Protein AF-A0A644XFK5-F1 (afdb_monomer_lite)

Secondary structure (DSSP, 8-state):
--HHHHHHHHHTTSSSSS------------------PPPP----PPPPPPPPPPPPPPPPPPPPPPPPP---HHHHHHHTT--S-TT-EEEGGG-EEEEEE-TTS-EEEEEEEEEE--SS-EEEEETTT--EEEEEES-TTTTT--GGGHHHH-EEEE-SGGGTT-EEEEEEEGGGHHHHHHHHT--B---HHHHHHHHHHHTT-GGGGGG-EEEHHHHHHHHHHHB-GGG---HHHHH-SS--SSPPPTTPPSPP-PPPPPP-------

Sequence (270 aa):
MDDLKRAVAVIAATVFTLLAFLTGCTPNTLSLQANTPEPTPSATAAPTATPSPTPEPTPSPTPTPEPTPVLSREEEIAFLGLEYNQDQVYSAGYYVFIYCVLQNGEKVVIPTCSTWSSKESTDFRYLFNYKIIVTFYPNIYENQIHMEEMLEKTTHKYSIANLDGAIIEELFLLYDFPEFSKKHGIEIIESEEYIKMMDYMKEGGEGSFNDKKVRMGDFANFYVSCLKSENRINAAFVNATVRTRGILAPGQTPYTTPAPTPTPTIAGSF

Radius of gyration: 33.47 Å; chains: 1; bounding box: 98×54×80 Å

Structure (mmCIF, N/CA/C/O backbone):
data_AF-A0A644XFK5-F1
#
_entry.id   AF-A0A644XFK5-F1
#
loop_
_atom_site.group_PDB
_atom_site.id
_atom_site.type_symbol
_atom_site.label_atom_id
_atom_site.label_alt_id
_atom_site.label_comp_id
_atom_site.label_asym_id
_atom_site.label_entity_id
_atom_site.label_seq_id
_atom_site.pdbx_PDB_ins_code
_atom_site.Cartn_x
_atom_site.Cartn_y
_atom_site.Cartn_z
_atom_site.occupancy
_atom_site.B_iso_or_equiv
_atom_site.auth_seq_id
_atom_site.auth_comp_id
_atom_site.auth_asym_id
_atom_site.auth_atom_id
_atom_site.pdbx_PDB_model_num
ATOM 1 N N . MET A 1 1 ? -28.436 -29.438 -26.125 1.00 60.00 1 MET A N 1
ATOM 2 C CA . MET A 1 1 ? -29.611 -28.610 -25.756 1.00 60.00 1 MET A CA 1
ATOM 3 C C . MET A 1 1 ? -30.842 -29.456 -25.390 1.00 60.00 1 MET A C 1
ATOM 5 O O . MET A 1 1 ? -31.899 -28.884 -25.142 1.00 60.00 1 MET A O 1
ATOM 9 N N . ASP A 1 2 ? -30.702 -30.786 -25.271 1.00 60.12 2 ASP A N 1
ATOM 10 C CA . ASP A 1 2 ? -31.808 -31.696 -24.930 1.00 60.12 2 ASP A CA 1
ATOM 11 C C . ASP A 1 2 ? -31.742 -32.255 -23.497 1.00 60.12 2 ASP A C 1
ATOM 13 O O . ASP A 1 2 ? -32.782 -32.566 -22.919 1.00 60.12 2 ASP A O 1
ATOM 17 N N . ASP A 1 3 ? -30.574 -32.251 -22.847 1.00 56.91 3 ASP A N 1
ATOM 18 C CA . ASP A 1 3 ? -30.454 -32.695 -21.446 1.00 56.91 3 ASP A CA 1
ATOM 19 C C . ASP A 1 3 ? -30.875 -31.626 -20.423 1.00 56.91 3 ASP A C 1
ATOM 21 O O . ASP A 1 3 ? -31.403 -31.943 -19.357 1.00 56.91 3 ASP A O 1
ATOM 25 N N . LEU A 1 4 ? -30.769 -30.341 -20.782 1.00 49.84 4 LEU A N 1
ATOM 26 C CA . LEU A 1 4 ? -31.220 -29.226 -19.940 1.00 49.84 4 LEU A CA 1
ATOM 27 C C . LEU A 1 4 ? -32.756 -29.172 -19.823 1.00 49.84 4 LEU A C 1
ATOM 29 O O . LEU A 1 4 ? -33.294 -28.763 -18.799 1.00 49.84 4 LEU A O 1
ATOM 33 N N . LYS A 1 5 ? -33.479 -29.657 -20.841 1.00 48.91 5 LYS A N 1
ATOM 34 C CA . LYS A 1 5 ? -34.951 -29.713 -20.845 1.00 48.91 5 LYS A CA 1
ATOM 35 C C . LYS A 1 5 ? -35.495 -30.872 -20.002 1.00 48.91 5 LYS A C 1
ATOM 37 O O . LYS A 1 5 ? -36.580 -30.755 -19.440 1.00 48.91 5 LYS A O 1
ATOM 42 N N . ARG A 1 6 ? -34.730 -31.962 -19.861 1.00 52.22 6 ARG A N 1
ATOM 43 C CA . ARG A 1 6 ? -35.076 -33.095 -18.987 1.00 52.22 6 ARG A CA 1
ATOM 44 C C . ARG A 1 6 ? -34.818 -32.800 -17.508 1.00 52.22 6 ARG A C 1
ATOM 46 O O . ARG A 1 6 ? -35.613 -33.221 -16.677 1.00 52.22 6 ARG A O 1
ATOM 53 N N . ALA A 1 7 ? -33.786 -32.021 -17.182 1.00 50.25 7 ALA A N 1
ATOM 54 C CA . ALA A 1 7 ? -33.498 -31.618 -15.802 1.00 50.25 7 ALA A CA 1
ATOM 55 C C . ALA A 1 7 ? -34.526 -30.611 -15.239 1.00 50.25 7 ALA A C 1
ATOM 57 O O . ALA A 1 7 ? -34.951 -30.733 -14.092 1.00 50.25 7 ALA A O 1
ATOM 58 N N . VAL A 1 8 ? -34.997 -29.665 -16.062 1.00 54.97 8 VAL A N 1
ATOM 59 C CA . VAL A 1 8 ? -36.000 -28.658 -15.656 1.00 54.97 8 VAL A CA 1
ATOM 60 C C . VAL A 1 8 ? -37.391 -29.277 -15.438 1.00 54.97 8 VAL A C 1
ATOM 62 O O . VAL A 1 8 ? -38.136 -28.827 -14.570 1.00 54.97 8 VAL A O 1
ATOM 65 N N . ALA A 1 9 ? -37.725 -30.362 -16.145 1.00 49.91 9 ALA A N 1
ATOM 66 C CA . ALA A 1 9 ? -39.002 -31.063 -15.985 1.00 49.91 9 ALA A CA 1
ATOM 67 C C . ALA A 1 9 ? -39.104 -31.891 -14.685 1.00 49.91 9 ALA A C 1
ATOM 69 O O . ALA A 1 9 ? -40.207 -32.128 -14.200 1.00 49.91 9 ALA A O 1
ATOM 70 N N . VAL A 1 10 ? -37.976 -32.308 -14.095 1.00 52.59 10 VAL A N 1
ATOM 71 C CA . VAL A 1 10 ? -37.954 -33.135 -12.870 1.00 52.59 10 VAL A CA 1
ATOM 72 C C . VAL A 1 10 ? -38.014 -32.281 -11.596 1.00 52.59 10 VAL A C 1
ATOM 74 O O . VAL A 1 10 ? -38.571 -32.716 -10.592 1.00 52.59 10 VAL A O 1
ATOM 77 N N . ILE A 1 11 ? -37.525 -31.038 -11.640 1.00 50.88 11 ILE A N 1
ATOM 78 C CA . ILE A 1 11 ? -37.507 -30.125 -10.480 1.00 50.88 11 ILE A CA 1
ATOM 79 C C . ILE A 1 11 ? -38.861 -29.410 -10.286 1.00 50.88 11 ILE A C 1
ATOM 81 O O . ILE A 1 11 ? -39.222 -29.050 -9.169 1.00 50.88 11 ILE A O 1
ATOM 85 N N . ALA A 1 12 ? -39.674 -29.276 -11.339 1.00 45.75 12 ALA A N 1
ATOM 86 C CA . ALA A 1 12 ? -41.014 -28.684 -11.246 1.00 45.75 12 ALA A CA 1
ATOM 87 C C . ALA A 1 12 ? -42.069 -29.614 -10.603 1.00 45.75 12 ALA A C 1
ATOM 89 O O . ALA A 1 12 ? -43.120 -29.146 -10.170 1.00 45.75 12 ALA A O 1
ATOM 90 N N . ALA A 1 13 ? -41.793 -30.920 -10.499 1.00 45.47 13 ALA A N 1
ATOM 91 C CA . ALA A 1 13 ? -42.717 -31.908 -9.936 1.00 45.47 13 ALA A CA 1
ATOM 92 C C . ALA A 1 13 ? -42.585 -32.094 -8.409 1.00 45.47 13 ALA A C 1
ATOM 94 O O . ALA A 1 13 ? -43.454 -32.707 -7.795 1.00 45.47 13 ALA A O 1
ATOM 95 N N . THR A 1 14 ? -41.540 -31.550 -7.777 1.00 49.97 14 THR A N 1
ATOM 96 C CA . THR A 1 14 ? -41.287 -31.686 -6.328 1.00 49.97 14 THR A CA 1
ATOM 97 C C . THR A 1 14 ? -41.734 -30.478 -5.497 1.00 49.97 14 THR A C 1
ATOM 99 O O . THR A 1 14 ? -41.707 -30.540 -4.272 1.00 49.97 14 THR A O 1
ATOM 102 N N . VAL A 1 15 ? -42.213 -29.402 -6.134 1.00 48.81 15 VAL A N 1
ATOM 103 C CA . VAL A 1 15 ? -42.649 -28.160 -5.459 1.00 48.81 15 VAL A CA 1
ATOM 104 C C . VAL A 1 15 ? -44.182 -28.054 -5.325 1.00 48.81 15 VAL A C 1
ATOM 106 O O . VAL A 1 15 ? -44.679 -27.197 -4.602 1.00 48.81 15 VAL A O 1
ATOM 109 N N . PHE A 1 16 ? -44.963 -28.957 -5.932 1.00 42.62 16 PHE A N 1
ATOM 110 C CA . PHE A 1 16 ? -46.434 -28.845 -5.970 1.00 42.62 16 PHE A CA 1
ATOM 111 C C . PHE A 1 16 ? -47.211 -29.776 -5.017 1.00 42.62 16 PHE A C 1
ATOM 113 O O . PHE A 1 16 ? -48.438 -29.774 -5.017 1.00 42.62 16 PHE A O 1
ATOM 120 N N . THR A 1 17 ? -46.532 -30.549 -4.164 1.00 46.97 17 THR A N 1
ATOM 121 C CA . THR A 1 17 ? -47.169 -31.484 -3.207 1.00 46.97 17 THR A CA 1
ATOM 122 C C . THR A 1 17 ? -47.031 -31.067 -1.738 1.00 46.97 17 THR A C 1
ATOM 124 O O . THR A 1 17 ? -47.291 -31.873 -0.849 1.00 46.97 17 THR A O 1
ATOM 127 N N . LEU A 1 18 ? -46.668 -29.808 -1.458 1.00 43.28 18 LEU A N 1
ATOM 128 C CA . LEU A 1 18 ? -46.529 -29.270 -0.093 1.00 43.28 18 LEU A CA 1
ATOM 129 C C . LEU A 1 18 ? -47.449 -28.062 0.183 1.00 43.28 18 LEU A C 1
ATOM 131 O O . LEU A 1 18 ? -47.075 -27.133 0.891 1.00 43.28 18 LEU A O 1
ATOM 135 N N . LEU A 1 19 ? -48.652 -28.057 -0.401 1.00 49.62 19 LEU A N 1
ATOM 136 C CA . LEU A 1 19 ? -49.622 -26.955 -0.285 1.00 49.62 19 LEU A CA 1
ATOM 137 C C . LEU A 1 19 ? -51.062 -27.466 -0.116 1.00 49.62 19 LEU A C 1
ATOM 139 O O . LEU A 1 19 ? -51.993 -27.005 -0.768 1.00 49.62 19 LEU A O 1
ATOM 143 N N . ALA A 1 20 ? -51.243 -28.460 0.756 1.00 51.19 20 ALA A N 1
ATOM 144 C CA . ALA A 1 20 ? -52.560 -29.022 1.047 1.00 51.19 20 ALA A CA 1
ATOM 145 C C . ALA A 1 20 ? -52.672 -29.569 2.477 1.00 51.19 20 ALA A C 1
ATOM 147 O O . ALA A 1 20 ? -53.013 -30.729 2.654 1.00 51.19 20 ALA A O 1
ATOM 148 N N . PHE A 1 21 ? -52.412 -28.757 3.505 1.00 44.84 21 PHE A N 1
ATOM 149 C CA . PHE A 1 21 ? -52.913 -29.050 4.853 1.00 44.84 21 PHE A CA 1
ATOM 150 C C . PHE A 1 21 ? -53.240 -27.763 5.613 1.00 44.84 21 PHE A C 1
ATOM 152 O O . PHE A 1 21 ? -52.408 -26.864 5.676 1.00 44.84 21 PHE A O 1
ATOM 159 N N . LEU A 1 22 ? -54.433 -27.769 6.228 1.00 45.88 22 LEU A N 1
ATOM 160 C CA . LEU A 1 22 ? -54.987 -26.867 7.257 1.00 45.88 22 LEU A CA 1
ATOM 161 C C . LEU A 1 22 ? -56.146 -25.959 6.805 1.00 45.88 22 LEU A C 1
ATOM 163 O O . LEU A 1 22 ? -56.087 -24.737 6.879 1.00 45.88 22 LEU A O 1
ATOM 167 N N . THR A 1 23 ? -57.266 -26.593 6.444 1.00 55.16 23 THR A N 1
ATOM 168 C CA . THR A 1 23 ? -58.613 -26.025 6.616 1.00 55.16 23 THR A CA 1
ATOM 169 C C . THR A 1 23 ? -59.319 -26.716 7.786 1.00 55.16 23 THR A C 1
ATOM 171 O O . THR A 1 23 ? -59.562 -27.920 7.731 1.00 55.16 23 THR A O 1
ATOM 174 N N . GLY A 1 24 ? -59.672 -25.954 8.820 1.00 41.25 24 GLY A N 1
ATOM 175 C CA . GLY A 1 24 ? -60.546 -26.342 9.938 1.00 41.25 24 GLY A CA 1
ATOM 176 C C . GLY A 1 24 ? -60.502 -25.249 11.014 1.00 41.25 24 GLY A C 1
ATOM 177 O O . GLY A 1 24 ? -59.456 -24.644 11.196 1.00 41.25 24 GLY A O 1
ATOM 178 N N . CYS A 1 25 ? -61.545 -24.864 11.746 1.00 39.88 25 CYS A N 1
ATOM 179 C CA . CYS A 1 25 ? -62.971 -25.175 11.768 1.00 39.88 25 CYS A CA 1
ATOM 180 C C . CYS A 1 25 ? -63.703 -23.953 12.380 1.00 39.88 25 CYS A C 1
ATOM 182 O O . CYS A 1 25 ? -63.148 -23.241 13.211 1.00 39.88 25 CYS A O 1
ATOM 184 N N . THR A 1 26 ? -64.943 -23.751 11.931 1.00 45.66 26 THR A N 1
ATOM 185 C CA . THR A 1 26 ? -66.111 -23.021 12.486 1.00 45.66 26 THR A CA 1
ATOM 186 C C . THR A 1 26 ? -66.043 -22.313 13.861 1.00 45.66 26 THR A C 1
ATOM 188 O O . THR A 1 26 ? -65.648 -22.938 14.846 1.00 45.66 26 THR A O 1
ATOM 191 N N . PRO A 1 27 ? -66.629 -21.101 14.005 1.00 46.34 27 PRO A N 1
ATOM 192 C CA . PRO A 1 27 ? -66.987 -20.536 15.305 1.00 46.34 27 PRO A CA 1
ATOM 193 C C . PRO A 1 27 ? -68.376 -21.028 15.754 1.00 46.34 27 PRO A C 1
ATOM 195 O O . PRO A 1 27 ? -69.400 -20.617 15.208 1.00 46.34 27 PRO A O 1
ATOM 198 N N . ASN A 1 28 ? -68.423 -21.893 16.770 1.00 46.09 28 ASN A N 1
ATOM 199 C CA . ASN A 1 28 ? -69.676 -22.251 17.435 1.00 46.09 28 ASN A CA 1
ATOM 200 C C . ASN A 1 28 ? -70.068 -21.171 18.448 1.00 46.09 28 ASN A C 1
ATOM 202 O O . ASN A 1 28 ? -69.411 -20.970 19.468 1.00 46.09 28 ASN A O 1
ATOM 206 N N . THR A 1 29 ? -71.182 -20.508 18.160 1.00 44.81 29 THR A N 1
ATOM 207 C CA . THR A 1 29 ? -71.972 -19.698 19.086 1.00 44.81 29 THR A CA 1
ATOM 208 C C . THR A 1 29 ? -72.740 -20.636 20.017 1.00 44.81 29 THR A C 1
ATOM 210 O O . THR A 1 29 ? -73.587 -21.402 19.564 1.00 44.81 29 THR A O 1
ATOM 213 N N . LEU A 1 30 ? -72.469 -20.570 21.320 1.00 45.38 30 LEU A N 1
ATOM 214 C CA . LEU A 1 30 ? -73.328 -21.151 22.351 1.00 45.38 30 LEU A CA 1
ATOM 215 C C . LEU A 1 30 ? -73.605 -20.092 23.415 1.00 45.38 30 LEU A C 1
ATOM 217 O O . LEU A 1 30 ? -72.789 -19.803 24.286 1.00 45.38 30 LEU A O 1
ATOM 221 N N . SER A 1 31 ? -74.788 -19.504 23.293 1.00 48.16 31 SER A N 1
ATOM 222 C CA . SER A 1 31 ? -75.501 -18.783 24.333 1.00 48.16 31 SER A CA 1
ATOM 223 C C . SER A 1 31 ? -76.004 -19.776 25.384 1.00 48.16 31 SER A C 1
ATOM 225 O O . SER A 1 31 ? -76.851 -20.620 25.100 1.00 48.16 31 SER A O 1
ATOM 227 N N . LEU A 1 32 ? -75.517 -19.648 26.618 1.00 43.81 32 LEU A N 1
ATOM 228 C CA . LEU A 1 32 ? -76.107 -20.274 27.800 1.00 43.81 32 LEU A CA 1
ATOM 229 C C . LEU A 1 32 ? -76.327 -19.195 28.858 1.00 43.81 32 LEU A C 1
ATOM 231 O O . LEU A 1 32 ? -75.419 -18.766 29.563 1.00 43.81 32 LEU A O 1
ATOM 235 N N . GLN A 1 33 ? -77.575 -18.743 28.910 1.00 48.22 33 GLN A N 1
ATOM 236 C CA . GLN A 1 33 ? -78.146 -17.938 29.974 1.00 48.22 33 GLN A CA 1
ATOM 237 C C . GLN A 1 33 ? -78.546 -18.893 31.105 1.00 48.22 33 GLN A C 1
ATOM 239 O O . GLN A 1 33 ? -79.429 -19.729 30.925 1.00 48.22 33 GLN A O 1
ATOM 244 N N . ALA A 1 34 ? -77.895 -18.777 32.262 1.00 45.44 34 ALA A N 1
ATOM 245 C CA . ALA A 1 34 ? -78.279 -19.479 33.483 1.00 45.44 34 ALA A CA 1
ATOM 246 C C . ALA A 1 34 ? -78.296 -18.488 34.655 1.00 45.44 34 ALA A C 1
ATOM 248 O O . ALA A 1 34 ? -77.263 -17.982 35.092 1.00 45.44 34 ALA A O 1
ATOM 249 N N . ASN A 1 35 ? -79.511 -18.197 35.122 1.00 51.03 35 ASN A N 1
ATOM 250 C CA . ASN A 1 35 ? -79.800 -17.435 36.332 1.00 51.03 35 ASN A CA 1
ATOM 251 C C . ASN A 1 35 ? -79.163 -18.113 37.552 1.00 51.03 35 ASN A C 1
ATOM 253 O O . ASN A 1 35 ? -79.423 -19.289 37.801 1.00 51.03 35 ASN A O 1
ATOM 257 N N . THR A 1 36 ? -78.380 -17.363 38.327 1.00 47.19 36 THR A N 1
ATOM 258 C CA . THR A 1 36 ? -77.799 -17.810 39.605 1.00 47.19 36 THR A CA 1
ATOM 259 C C . THR A 1 36 ? -77.917 -16.655 40.613 1.00 47.19 36 THR A C 1
ATOM 261 O O . THR A 1 36 ? -77.739 -15.508 40.199 1.00 47.19 36 THR A O 1
ATOM 264 N N . PRO A 1 37 ? -78.301 -16.909 41.882 1.00 52.25 37 PRO A N 1
ATOM 265 C CA . PRO A 1 37 ? -78.804 -15.877 42.789 1.00 52.25 37 PRO A CA 1
ATOM 266 C C . PRO A 1 37 ? -77.751 -14.859 43.246 1.00 52.25 37 PRO A C 1
ATOM 268 O O . PRO A 1 37 ? -76.559 -15.140 43.334 1.00 52.25 37 PRO A O 1
ATOM 271 N N . GLU A 1 38 ? -78.271 -13.672 43.545 1.00 53.88 38 GLU A N 1
ATOM 272 C CA . GLU A 1 38 ? -77.613 -12.464 44.041 1.00 53.88 38 GLU A CA 1
ATOM 273 C C . GLU A 1 38 ? -76.739 -12.728 45.288 1.00 53.88 38 GLU A C 1
ATOM 275 O O . GLU A 1 38 ? -77.250 -13.224 46.297 1.00 53.88 38 GLU A O 1
ATOM 280 N N . PRO A 1 39 ? -75.426 -12.418 45.258 1.00 58.41 39 PRO A N 1
ATOM 281 C CA . PRO A 1 39 ? -74.583 -12.504 46.439 1.00 58.41 39 PRO A CA 1
ATOM 282 C C . PRO A 1 39 ? -74.788 -11.286 47.351 1.00 58.41 39 PRO A C 1
ATOM 284 O O . PRO A 1 39 ? -74.750 -10.132 46.929 1.00 58.41 39 PRO A O 1
ATOM 287 N N . THR A 1 40 ? -74.966 -11.580 48.633 1.00 59.66 40 THR A N 1
ATOM 288 C CA . THR A 1 40 ? -75.005 -10.672 49.784 1.00 59.66 40 THR A CA 1
ATOM 289 C C . THR A 1 40 ? -73.853 -9.649 49.757 1.00 59.66 40 THR A C 1
ATOM 291 O O . THR A 1 40 ? -72.715 -10.046 49.492 1.00 59.66 40 THR A O 1
ATOM 294 N N . PRO A 1 41 ? -74.075 -8.356 50.077 1.00 58.72 41 PRO A N 1
ATOM 295 C CA . PRO A 1 41 ? -72.998 -7.368 50.097 1.00 58.72 41 PRO A CA 1
ATOM 296 C C . PRO A 1 41 ? -71.970 -7.707 51.187 1.00 58.72 41 PRO A C 1
ATOM 298 O O . PRO A 1 41 ? -72.250 -7.632 52.383 1.00 58.72 41 PRO A O 1
ATOM 301 N N . SER A 1 42 ? -70.769 -8.092 50.754 1.00 62.31 42 SER A N 1
ATOM 302 C CA . SER A 1 42 ? -69.592 -8.254 51.608 1.00 62.31 42 SER A CA 1
ATOM 303 C C . SER A 1 42 ? -69.006 -6.882 51.940 1.00 62.31 42 SER A C 1
ATOM 305 O O . SER A 1 42 ? -68.888 -6.026 51.065 1.00 62.31 42 SER A O 1
ATOM 307 N N . ALA A 1 43 ? -68.631 -6.677 53.202 1.00 62.41 43 ALA A N 1
ATOM 308 C CA . ALA A 1 43 ? -68.045 -5.437 53.694 1.00 62.41 43 ALA A CA 1
ATOM 309 C C . ALA A 1 43 ? -66.790 -5.044 52.892 1.00 62.41 43 ALA A C 1
ATOM 311 O O . ALA A 1 43 ? -65.811 -5.790 52.833 1.00 62.41 43 ALA A O 1
ATOM 312 N N . THR A 1 44 ? -66.827 -3.858 52.286 1.00 59.94 44 THR A N 1
ATOM 313 C CA . THR A 1 44 ? -65.700 -3.240 51.581 1.00 59.94 44 THR A CA 1
ATOM 314 C C . THR A 1 44 ? -64.617 -2.859 52.590 1.00 59.94 44 THR A C 1
ATOM 316 O O . THR A 1 44 ? -64.799 -1.937 53.385 1.00 59.94 44 THR A O 1
ATOM 319 N N . ALA A 1 45 ? -63.484 -3.563 52.570 1.00 66.12 45 ALA A N 1
ATOM 320 C CA . ALA A 1 45 ? -62.284 -3.138 53.282 1.00 66.12 45 ALA A CA 1
ATOM 321 C C . ALA A 1 45 ? -61.753 -1.831 52.666 1.00 66.12 45 ALA A C 1
ATOM 323 O O . ALA A 1 45 ? -61.709 -1.683 51.444 1.00 66.12 45 ALA A O 1
ATOM 324 N N . ALA A 1 46 ? -61.380 -0.875 53.519 1.00 68.25 46 ALA A N 1
ATOM 325 C CA . ALA A 1 46 ? -60.830 0.413 53.109 1.00 68.25 46 ALA A CA 1
ATOM 326 C C . ALA A 1 46 ? -59.542 0.232 52.275 1.00 68.25 46 ALA A C 1
ATOM 328 O O . ALA A 1 46 ? -58.743 -0.653 52.594 1.00 68.25 46 ALA A O 1
ATOM 329 N N . PRO A 1 47 ? -59.311 1.055 51.234 1.00 66.31 47 PRO A N 1
ATOM 330 C CA . PRO A 1 47 ? -58.123 0.935 50.400 1.00 66.31 47 PRO A CA 1
ATOM 331 C C . PRO A 1 47 ? -56.866 1.249 51.217 1.00 66.31 47 PRO A C 1
ATOM 333 O O . PRO A 1 47 ? -56.711 2.335 51.775 1.00 66.31 47 PRO A O 1
ATOM 336 N N . THR A 1 48 ? -55.960 0.280 51.281 1.00 68.75 48 THR A N 1
ATOM 337 C CA . THR A 1 48 ? -54.611 0.445 51.814 1.00 68.75 48 THR A CA 1
ATOM 338 C C . THR A 1 48 ? -53.839 1.415 50.922 1.00 68.75 48 THR A C 1
ATOM 340 O O . THR A 1 48 ? -53.826 1.259 49.702 1.00 68.75 48 THR A O 1
ATOM 343 N N . ALA A 1 49 ? -53.201 2.423 51.521 1.00 68.94 49 ALA A N 1
ATOM 344 C CA . ALA A 1 49 ? -52.396 3.396 50.790 1.00 68.94 49 ALA A CA 1
ATOM 345 C C . ALA A 1 49 ? -51.233 2.697 50.066 1.00 68.94 49 ALA A C 1
ATOM 347 O O . ALA A 1 49 ? -50.366 2.093 50.699 1.00 68.94 49 ALA A O 1
ATOM 348 N N . THR A 1 50 ? -51.223 2.776 48.737 1.00 71.56 50 THR A N 1
ATOM 349 C CA . THR A 1 50 ? -50.121 2.293 47.904 1.00 71.56 50 THR A CA 1
ATOM 350 C C . THR A 1 50 ? -48.879 3.150 48.177 1.00 71.56 50 THR A C 1
ATOM 352 O O . THR A 1 50 ? -48.982 4.379 48.119 1.00 71.56 50 THR A O 1
ATOM 355 N N . PRO A 1 51 ? -47.707 2.563 48.482 1.00 74.06 51 PRO A N 1
ATOM 356 C CA . PRO A 1 51 ? -46.486 3.340 48.651 1.00 74.06 51 PRO A CA 1
ATOM 357 C C . PRO A 1 51 ? -46.131 4.053 47.340 1.00 74.06 51 PRO A C 1
ATOM 359 O O . PRO A 1 51 ? -46.192 3.463 46.261 1.00 74.06 51 PRO A O 1
ATOM 362 N N . SER A 1 52 ? -45.780 5.336 47.443 1.00 76.88 52 SER A N 1
ATOM 363 C CA . SER A 1 52 ? -45.326 6.145 46.307 1.00 76.88 52 SER A CA 1
ATOM 364 C C . SER A 1 52 ? -44.050 5.544 45.704 1.00 76.88 52 SER A C 1
ATOM 366 O O . SER A 1 52 ? -43.164 5.156 46.474 1.00 76.88 52 SER A O 1
ATOM 368 N N . PRO A 1 53 ? -43.903 5.495 44.365 1.00 75.19 53 PRO A N 1
ATOM 369 C CA . PRO A 1 53 ? -42.660 5.058 43.744 1.00 75.19 53 PRO A CA 1
ATOM 370 C C . PRO A 1 53 ? -41.515 5.969 44.192 1.00 75.19 53 PRO A C 1
ATOM 372 O O . PRO A 1 53 ? -41.633 7.197 44.197 1.00 75.19 53 PRO A O 1
ATOM 375 N N . THR A 1 54 ? -40.418 5.351 44.620 1.00 76.94 54 THR A N 1
ATOM 376 C CA . THR A 1 54 ? -39.168 6.047 44.922 1.00 76.94 54 THR A CA 1
ATOM 377 C C . THR A 1 54 ? 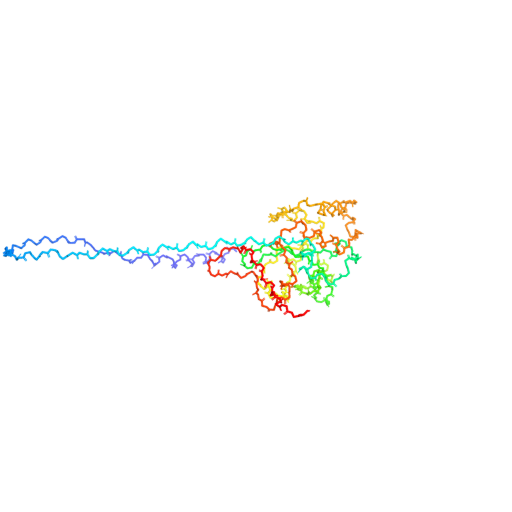-38.609 6.605 43.609 1.00 76.94 54 THR A C 1
ATOM 379 O O . THR A 1 54 ? -38.593 5.864 42.625 1.00 76.94 54 THR A O 1
ATOM 382 N N . PRO A 1 55 ? -38.190 7.883 43.546 1.00 77.69 55 PRO A N 1
ATOM 383 C CA . PRO A 1 55 ? -37.621 8.443 42.326 1.00 77.69 55 PRO A CA 1
ATOM 384 C C . PRO A 1 55 ? -36.383 7.644 41.910 1.00 77.69 55 PRO A C 1
ATOM 386 O O . PRO A 1 55 ? -35.493 7.386 42.722 1.00 77.69 55 PRO A O 1
ATOM 389 N N . GLU A 1 56 ? -36.365 7.230 40.645 1.00 79.00 56 GLU A N 1
ATOM 390 C CA . GLU A 1 56 ? -35.247 6.517 40.037 1.00 79.00 56 GLU A CA 1
ATOM 391 C C . GLU A 1 56 ? -34.019 7.444 39.990 1.00 79.00 56 GLU A C 1
ATOM 393 O O . GLU A 1 56 ? -34.169 8.639 39.704 1.00 79.00 56 GLU A O 1
ATOM 398 N N . PRO A 1 57 ? -32.809 6.953 40.316 1.00 77.12 57 PRO A N 1
ATOM 399 C CA . PRO A 1 57 ? -31.614 7.779 40.274 1.00 77.12 57 PRO A CA 1
ATOM 400 C C . PRO A 1 57 ? -31.378 8.290 38.853 1.00 77.12 57 PRO A C 1
ATOM 402 O O . PRO A 1 57 ? -31.312 7.519 37.896 1.00 77.12 57 PRO A O 1
ATOM 405 N N . THR A 1 58 ? -31.224 9.605 38.724 1.00 77.94 58 THR A N 1
ATOM 406 C CA . THR A 1 58 ? -30.866 10.249 37.462 1.00 77.94 58 THR A CA 1
ATOM 407 C C . THR A 1 58 ? -29.535 9.669 36.967 1.00 77.94 58 THR A C 1
ATOM 409 O O . THR A 1 58 ? -28.566 9.675 37.735 1.00 77.94 58 THR A O 1
ATOM 412 N N . PRO A 1 59 ? -29.441 9.167 35.719 1.00 76.44 59 PRO A N 1
ATOM 413 C CA . PRO A 1 59 ? -28.181 8.663 35.194 1.00 76.44 59 PRO A CA 1
ATOM 414 C C . PRO A 1 59 ? -27.137 9.782 35.206 1.00 76.44 59 PRO A C 1
ATOM 416 O O . PRO A 1 59 ? -27.403 10.907 34.778 1.00 76.44 59 PRO A O 1
ATOM 419 N N . SER A 1 60 ? -25.952 9.470 35.732 1.00 79.50 60 SER A N 1
ATOM 420 C CA . SER A 1 60 ? -24.812 10.388 35.723 1.00 79.50 60 SER A CA 1
ATOM 421 C C . SER A 1 60 ? -24.483 10.788 34.282 1.00 79.50 60 SER A C 1
ATOM 423 O O . SER A 1 60 ? -24.546 9.924 33.400 1.00 79.50 60 SER A O 1
ATOM 425 N N . PRO A 1 61 ? -24.096 12.052 34.021 1.00 75.06 61 PRO A N 1
ATOM 426 C CA . PRO A 1 61 ? -23.626 12.448 32.702 1.00 75.06 61 PRO A CA 1
ATOM 427 C C . PRO A 1 61 ? -22.483 11.529 32.267 1.00 75.06 61 PRO A C 1
ATOM 429 O O . PRO A 1 61 ? -21.533 11.293 33.017 1.00 75.06 61 PRO A O 1
ATOM 432 N N . THR A 1 62 ? -22.606 10.982 31.060 1.00 73.81 62 THR A N 1
ATOM 433 C CA . THR A 1 62 ? -21.533 10.232 30.412 1.00 73.81 62 THR A CA 1
ATOM 434 C C . THR A 1 62 ? -20.359 11.190 30.197 1.00 73.81 62 THR A C 1
ATOM 436 O O . THR A 1 62 ? -20.588 12.291 29.689 1.00 73.81 62 THR A O 1
ATOM 439 N N . PRO A 1 63 ? -19.125 10.838 30.603 1.00 73.19 63 PRO A N 1
ATOM 440 C CA . PRO A 1 63 ? -17.975 11.708 30.396 1.00 73.19 63 PRO A CA 1
ATOM 441 C C . PRO A 1 63 ? -17.820 12.013 28.905 1.00 73.19 63 PRO A C 1
ATOM 443 O O . PRO A 1 63 ? -17.842 11.108 28.070 1.00 73.19 63 PRO A O 1
ATOM 446 N N . THR A 1 64 ? -17.683 13.296 28.576 1.00 71.62 64 THR A N 1
ATOM 447 C CA . THR A 1 64 ? -17.344 13.735 27.222 1.00 71.62 64 THR A CA 1
ATOM 448 C C . THR A 1 64 ? -15.973 13.155 26.860 1.00 71.62 64 THR A C 1
ATOM 450 O O . THR A 1 64 ? -15.053 13.296 27.670 1.00 71.62 64 THR A O 1
ATOM 453 N N . PRO A 1 65 ? -15.806 12.494 25.698 1.00 64.44 65 PRO A N 1
ATOM 454 C CA . PRO A 1 65 ? -14.502 11.991 25.287 1.00 64.44 65 PRO A CA 1
ATOM 455 C C . PRO A 1 65 ? -13.505 13.148 25.200 1.00 64.44 65 PRO A C 1
ATOM 457 O O . PRO A 1 65 ? -13.808 14.209 24.649 1.00 64.44 65 PRO A O 1
ATOM 460 N N . GLU A 1 66 ? -12.326 12.944 25.780 1.00 70.81 66 GLU A N 1
ATOM 461 C CA . GLU A 1 66 ? -11.222 13.894 25.706 1.00 70.81 66 GLU A CA 1
ATOM 462 C C . GLU A 1 66 ? -10.787 14.061 24.236 1.00 70.81 66 GLU A C 1
ATOM 464 O O . GLU A 1 66 ? -10.776 13.070 23.492 1.00 70.81 66 GLU A O 1
ATOM 469 N N . PRO A 1 67 ? -10.467 15.286 23.771 1.00 62.31 67 PRO A N 1
ATOM 470 C CA . PRO A 1 67 ? -9.986 15.484 22.411 1.00 62.31 67 PRO A CA 1
ATOM 471 C C . PRO A 1 67 ? -8.730 14.643 22.180 1.00 62.31 67 PRO A C 1
ATOM 473 O O . PRO A 1 67 ? -7.764 14.709 22.937 1.00 62.31 67 PRO A O 1
ATOM 476 N N . THR A 1 68 ? -8.750 13.842 21.116 1.00 65.12 68 THR A N 1
ATOM 477 C CA . THR A 1 68 ? -7.569 13.089 20.685 1.00 65.12 68 THR A CA 1
ATOM 478 C C . THR A 1 68 ? -6.462 14.089 20.335 1.00 65.12 68 THR A C 1
ATOM 480 O O . THR A 1 68 ? -6.737 15.033 19.589 1.00 65.12 68 THR A O 1
ATOM 483 N N . PRO A 1 69 ? -5.235 13.938 20.869 1.00 67.38 69 PRO A N 1
ATOM 484 C CA . PRO A 1 69 ? -4.151 14.860 20.565 1.00 67.38 69 PRO A CA 1
ATOM 485 C C . PRO A 1 69 ? -3.856 14.828 19.064 1.00 67.38 69 PRO A C 1
ATOM 487 O O . PRO A 1 69 ? -3.754 13.761 18.457 1.00 67.38 69 PRO A O 1
ATOM 490 N N . VAL A 1 70 ? -3.738 16.014 18.470 1.00 77.94 70 VAL A N 1
ATOM 491 C CA . VAL A 1 70 ? -3.309 16.170 17.080 1.00 77.94 70 VAL A CA 1
ATOM 492 C C . VAL A 1 70 ? -1.804 15.940 17.053 1.00 77.94 70 VAL A C 1
ATOM 494 O O . VAL A 1 70 ? -1.057 16.714 17.648 1.00 77.94 70 VAL A O 1
ATOM 497 N N . LEU A 1 71 ? -1.378 14.857 16.406 1.00 81.56 71 LEU A N 1
ATOM 498 C CA . LEU A 1 71 ? 0.037 14.538 16.245 1.00 81.56 71 LEU A CA 1
ATOM 499 C C . LEU A 1 71 ? 0.721 15.574 15.352 1.00 81.56 71 LEU A C 1
ATOM 501 O O . LEU A 1 71 ? 0.138 16.055 14.375 1.00 81.56 71 LEU A O 1
ATOM 505 N N . SER A 1 72 ? 1.976 15.886 15.666 1.00 87.62 72 SER A N 1
ATOM 506 C CA . SER A 1 72 ? 2.842 16.613 14.750 1.00 87.62 72 SER A CA 1
ATOM 507 C C . SER A 1 72 ? 3.147 15.758 13.524 1.00 87.62 72 SER A C 1
ATOM 509 O O . SER A 1 72 ? 3.066 14.526 13.529 1.00 87.62 72 SER A O 1
ATOM 511 N N . ARG A 1 73 ? 3.562 16.428 12.454 1.00 84.88 73 ARG A N 1
ATOM 512 C CA . ARG A 1 73 ? 3.984 15.782 11.219 1.00 84.88 73 ARG A CA 1
ATOM 513 C C . ARG A 1 73 ? 5.116 14.774 11.440 1.00 84.88 73 ARG A C 1
ATOM 515 O O . ARG A 1 73 ? 5.099 13.665 10.911 1.00 84.88 73 ARG A O 1
ATOM 522 N N . GLU A 1 74 ? 6.105 15.173 12.218 1.00 86.88 74 GLU A N 1
ATOM 523 C CA . GLU A 1 74 ? 7.285 14.381 12.538 1.00 86.88 74 GLU A CA 1
ATOM 524 C C . GLU A 1 74 ? 6.901 13.146 13.354 1.00 86.88 74 GLU A C 1
ATOM 526 O O . GLU A 1 74 ? 7.426 12.060 13.107 1.00 86.88 74 GLU A O 1
ATOM 531 N N . GLU A 1 75 ? 5.942 13.289 14.273 1.00 88.69 75 GLU A N 1
ATOM 532 C CA . GLU A 1 75 ? 5.390 12.173 15.039 1.00 88.69 75 GLU A CA 1
ATOM 533 C C . GLU A 1 75 ? 4.658 11.183 14.128 1.00 88.69 75 GLU A C 1
ATOM 535 O O . GLU A 1 75 ? 4.895 9.979 14.226 1.00 88.69 75 GLU A O 1
ATOM 540 N N . GLU A 1 76 ? 3.827 11.658 13.191 1.00 90.31 76 GLU A N 1
ATOM 541 C CA . GLU A 1 76 ? 3.153 10.782 12.225 1.00 90.31 76 GLU A CA 1
ATOM 542 C C . GLU A 1 76 ? 4.150 9.969 11.393 1.00 90.31 76 GLU A C 1
ATOM 544 O O . GLU A 1 76 ? 3.974 8.759 11.236 1.00 90.31 76 GLU A O 1
ATOM 549 N N . ILE A 1 77 ? 5.220 10.605 10.906 1.00 90.81 77 ILE A N 1
ATOM 550 C CA . ILE A 1 77 ? 6.290 9.933 10.153 1.00 90.81 77 ILE A CA 1
ATOM 551 C C . ILE A 1 77 ? 7.029 8.930 11.039 1.00 90.81 77 ILE A C 1
ATOM 553 O O . ILE A 1 77 ? 7.310 7.815 10.597 1.00 90.81 77 ILE A O 1
ATOM 557 N N . ALA A 1 78 ? 7.311 9.280 12.295 1.00 89.75 78 ALA A N 1
ATOM 558 C CA . ALA A 1 78 ? 7.931 8.362 13.243 1.00 89.75 78 ALA A CA 1
ATOM 559 C C . ALA A 1 78 ? 7.054 7.119 13.479 1.00 89.75 78 ALA A C 1
ATOM 561 O O . ALA A 1 78 ? 7.566 5.997 13.487 1.00 89.75 78 ALA A O 1
ATOM 562 N N . PHE A 1 79 ? 5.728 7.280 13.576 1.00 91.06 79 PHE A N 1
ATOM 563 C CA . PHE A 1 79 ? 4.798 6.156 13.722 1.00 91.06 79 PHE A CA 1
ATOM 564 C C . PHE A 1 79 ? 4.775 5.219 12.515 1.00 91.06 79 PHE A C 1
ATOM 566 O O . PHE A 1 79 ? 4.491 4.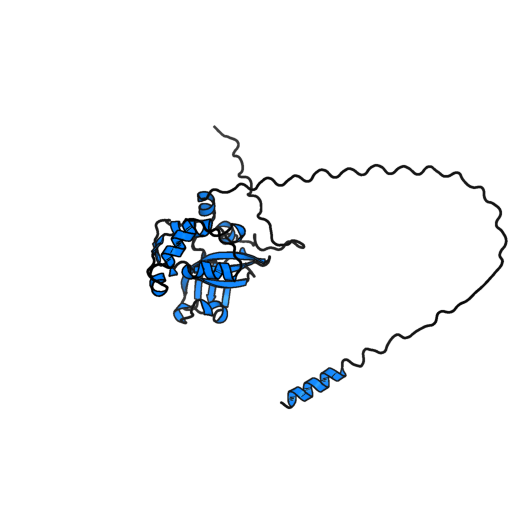028 12.683 1.00 91.06 79 PHE A O 1
ATOM 573 N N . LEU A 1 80 ? 5.115 5.694 11.313 1.00 93.06 80 LEU A N 1
ATOM 574 C CA . LEU A 1 80 ? 5.266 4.817 10.149 1.00 93.06 80 LEU A CA 1
ATOM 575 C C . LEU A 1 80 ? 6.345 3.749 10.369 1.00 93.06 80 LEU A C 1
ATOM 577 O O . LEU A 1 80 ? 6.286 2.721 9.700 1.00 93.06 80 LEU A O 1
ATOM 581 N N . GLY A 1 81 ? 7.273 3.958 11.313 1.00 91.50 81 GLY A N 1
ATOM 582 C CA . GLY A 1 81 ? 8.416 3.082 11.576 1.00 91.50 81 GLY A CA 1
ATOM 583 C C . GLY A 1 81 ? 9.426 3.150 10.452 1.00 91.50 81 GLY A C 1
ATOM 584 O O . GLY A 1 81 ? 9.844 2.116 9.947 1.00 91.50 81 GLY A O 1
ATOM 585 N N . LEU A 1 82 ? 9.750 4.366 10.018 1.00 85.50 82 LEU A N 1
ATOM 586 C CA . LEU A 1 82 ? 10.773 4.603 9.014 1.00 85.50 82 LEU A CA 1
ATOM 587 C C . LEU A 1 82 ? 12.149 4.244 9.592 1.00 85.50 82 LEU A C 1
ATOM 589 O O . LEU A 1 82 ? 12.764 5.037 10.297 1.00 85.50 82 LEU A O 1
ATOM 593 N N . GLU A 1 83 ? 12.615 3.032 9.298 1.00 80.06 83 GLU A N 1
ATOM 594 C CA . GLU A 1 83 ? 13.920 2.506 9.733 1.00 80.06 83 GLU A CA 1
ATOM 595 C C . GLU A 1 83 ? 15.058 2.880 8.761 1.00 80.06 83 GLU A C 1
ATOM 597 O O . GLU A 1 83 ? 16.235 2.650 9.041 1.00 80.06 83 GLU A O 1
ATOM 602 N N . TYR A 1 84 ? 14.716 3.472 7.613 1.00 71.88 84 TYR A N 1
ATOM 603 C CA . TYR A 1 84 ? 15.644 3.813 6.537 1.00 71.88 84 TYR A CA 1
ATOM 604 C C . TYR A 1 84 ? 16.217 5.224 6.626 1.00 71.88 84 TYR A C 1
ATOM 606 O O . TYR A 1 84 ? 15.643 6.132 7.228 1.00 71.88 84 TYR A O 1
ATOM 614 N N . ASN A 1 85 ? 17.330 5.425 5.911 1.00 84.00 85 ASN A N 1
ATOM 615 C CA . ASN A 1 85 ? 17.840 6.759 5.637 1.00 84.00 85 ASN A CA 1
ATOM 616 C C . ASN A 1 85 ? 16.830 7.529 4.766 1.00 84.00 85 ASN A C 1
ATOM 618 O O . ASN A 1 85 ? 16.546 7.134 3.634 1.00 84.00 85 ASN A O 1
ATOM 622 N N . GLN A 1 86 ? 16.318 8.645 5.288 1.00 87.44 86 GLN A N 1
ATOM 623 C CA . GLN A 1 86 ? 15.364 9.515 4.594 1.00 87.44 86 GLN A CA 1
ATOM 624 C C . GLN A 1 86 ? 15.926 10.071 3.276 1.00 87.44 86 GLN A C 1
ATOM 626 O O . GLN A 1 86 ? 15.162 10.320 2.343 1.00 87.44 86 GLN A O 1
ATOM 631 N N . ASP A 1 87 ? 17.252 10.187 3.176 1.00 92.25 87 ASP A N 1
ATOM 632 C CA . ASP A 1 87 ? 17.960 10.662 1.986 1.00 92.25 87 ASP A CA 1
ATOM 633 C C . ASP A 1 87 ? 18.121 9.587 0.905 1.00 92.25 87 ASP A C 1
ATOM 635 O O . ASP A 1 87 ? 18.638 9.871 -0.176 1.00 92.25 87 ASP A O 1
ATOM 639 N N . GLN A 1 88 ? 17.706 8.343 1.164 1.00 93.69 88 GLN A N 1
ATOM 640 C CA . GLN A 1 88 ? 17.796 7.283 0.170 1.00 93.69 88 GLN A CA 1
ATOM 641 C C . GLN A 1 88 ? 16.847 7.558 -0.999 1.00 93.69 88 GLN A C 1
ATOM 643 O O . GLN A 1 88 ? 15.663 7.835 -0.808 1.00 93.69 88 GLN A O 1
ATOM 648 N N . VAL A 1 89 ? 17.382 7.467 -2.216 1.00 95.50 89 VAL A N 1
ATOM 649 C CA . VAL A 1 89 ? 16.687 7.816 -3.459 1.00 95.50 89 VAL A CA 1
ATOM 650 C C . VAL A 1 89 ? 16.339 6.550 -4.232 1.00 95.50 89 VAL A C 1
ATOM 652 O O . VAL A 1 89 ? 17.213 5.723 -4.499 1.00 95.50 89 VAL A O 1
ATOM 655 N N . TYR A 1 90 ? 15.085 6.436 -4.659 1.00 95.25 90 TYR A N 1
ATOM 656 C CA . TYR A 1 90 ? 14.596 5.338 -5.490 1.00 95.25 90 TYR A CA 1
ATOM 657 C C . TYR A 1 90 ? 13.912 5.861 -6.756 1.00 95.25 90 TYR A C 1
ATOM 659 O O . TYR A 1 90 ? 13.494 7.018 -6.820 1.00 95.25 90 TYR A O 1
ATOM 667 N N . SER A 1 91 ? 13.806 5.011 -7.782 1.00 95.31 91 SER A N 1
ATOM 668 C CA . SER A 1 91 ? 12.935 5.297 -8.931 1.00 95.31 91 SER A CA 1
ATOM 669 C C . SER A 1 91 ? 11.474 5.348 -8.490 1.00 95.31 91 SER A C 1
ATOM 671 O O . SER A 1 91 ? 11.090 4.583 -7.611 1.00 95.31 91 SER A O 1
ATOM 673 N N . ALA A 1 92 ? 10.640 6.176 -9.118 1.00 94.62 92 ALA A N 1
ATOM 674 C CA . ALA A 1 92 ? 9.234 6.295 -8.726 1.00 94.62 92 ALA A CA 1
ATOM 675 C C . ALA A 1 92 ? 8.459 4.962 -8.823 1.00 94.62 92 ALA A C 1
ATOM 677 O O . ALA A 1 92 ? 7.635 4.677 -7.960 1.00 94.62 92 ALA A O 1
ATOM 678 N N . GLY A 1 93 ? 8.806 4.086 -9.776 1.00 92.44 93 GLY A N 1
ATOM 679 C CA . GLY A 1 93 ? 8.248 2.728 -9.875 1.00 92.44 93 GLY A CA 1
ATOM 680 C C . GLY A 1 93 ? 8.587 1.786 -8.708 1.00 92.44 93 GLY A C 1
ATOM 681 O O . GLY A 1 93 ? 8.017 0.705 -8.612 1.00 92.44 93 GLY A O 1
ATOM 682 N N . TYR A 1 94 ? 9.490 2.180 -7.804 1.00 94.25 94 TYR A N 1
ATOM 683 C CA . TYR A 1 94 ? 9.743 1.464 -6.549 1.00 94.25 94 TYR A CA 1
ATOM 684 C C . TYR A 1 94 ? 8.586 1.611 -5.549 1.00 94.25 94 TYR A C 1
ATOM 686 O O . TYR A 1 94 ? 8.394 0.744 -4.698 1.00 94.25 94 TYR A O 1
ATOM 694 N N . TYR A 1 95 ? 7.831 2.708 -5.646 1.00 95.81 95 TYR A N 1
ATOM 695 C CA . TYR A 1 95 ? 6.743 3.046 -4.738 1.00 95.81 95 TYR A CA 1
ATOM 696 C C . TYR A 1 95 ? 5.426 2.509 -5.297 1.00 95.81 95 TYR A C 1
ATOM 698 O O . TYR A 1 95 ? 4.826 3.092 -6.202 1.00 95.81 95 TYR A O 1
ATOM 706 N N . VAL A 1 96 ? 4.990 1.382 -4.743 1.00 96.31 96 VAL A N 1
ATOM 707 C CA . VAL A 1 96 ? 3.756 0.692 -5.120 1.00 96.31 96 VAL A CA 1
ATOM 708 C C . VAL A 1 96 ? 2.776 0.768 -3.965 1.00 96.31 96 VAL A C 1
ATOM 710 O O . VAL A 1 96 ? 3.152 0.582 -2.810 1.00 96.31 96 VAL A O 1
ATOM 713 N N . PHE A 1 97 ? 1.506 0.991 -4.247 1.00 98.06 97 PHE A N 1
ATOM 714 C CA . PHE A 1 97 ? 0.463 0.957 -3.238 1.00 98.06 97 PHE A CA 1
ATOM 715 C C . PHE A 1 97 ? -0.340 -0.332 -3.339 1.00 98.06 97 PHE A C 1
ATOM 717 O O . PHE A 1 97 ? -0.660 -0.797 -4.430 1.00 98.06 97 PHE A O 1
ATOM 724 N N . ILE A 1 98 ? -0.688 -0.886 -2.181 1.00 98.19 98 ILE A N 1
ATOM 725 C CA . ILE A 1 98 ? -1.707 -1.924 -2.052 1.00 98.19 98 ILE A CA 1
ATOM 726 C C . ILE A 1 98 ? -2.911 -1.297 -1.367 1.00 98.19 98 ILE A C 1
ATOM 728 O O . ILE A 1 98 ? -2.795 -0.766 -0.261 1.00 98.19 98 ILE A O 1
ATOM 732 N N . TYR A 1 99 ? -4.065 -1.380 -2.010 1.00 98.06 99 TYR A N 1
ATOM 733 C CA . TYR A 1 99 ? -5.325 -0.954 -1.435 1.00 98.06 99 TYR A CA 1
ATOM 734 C C . TYR A 1 99 ? -6.102 -2.149 -0.892 1.00 98.06 99 TYR A C 1
ATOM 736 O O . TYR A 1 99 ? -6.432 -3.083 -1.628 1.00 98.06 99 TYR A O 1
ATOM 744 N N . CYS A 1 100 ? -6.382 -2.107 0.410 1.00 96.75 100 CYS A N 1
ATOM 745 C CA . CYS A 1 100 ? -7.069 -3.173 1.120 1.00 96.75 100 CYS A CA 1
ATOM 746 C C . CYS A 1 100 ? -8.352 -2.678 1.786 1.00 96.75 100 CYS A C 1
ATOM 748 O O . CYS A 1 100 ? -8.375 -1.613 2.408 1.00 96.75 100 CYS A O 1
ATOM 750 N N . VAL A 1 101 ? -9.372 -3.531 1.769 1.00 95.62 101 VAL A N 1
ATOM 751 C CA . VAL A 1 101 ? -10.540 -3.436 2.647 1.00 95.62 101 VAL A CA 1
ATOM 752 C C . VAL A 1 101 ? -10.375 -4.449 3.777 1.00 95.62 101 VAL A C 1
ATOM 754 O O . VAL A 1 101 ? -10.277 -5.655 3.545 1.00 95.62 101 VAL A O 1
ATOM 757 N N . LEU A 1 102 ? -10.294 -3.963 5.014 1.00 93.81 102 LEU A N 1
ATOM 758 C CA . LEU A 1 102 ? -10.206 -4.799 6.211 1.00 93.81 102 LEU A CA 1
ATOM 759 C C . LEU A 1 102 ? -11.564 -5.454 6.510 1.00 93.81 102 LEU A C 1
ATOM 761 O O . LEU A 1 102 ? -12.601 -5.019 6.017 1.00 93.81 102 LEU A O 1
ATOM 765 N N . GLN A 1 103 ? -11.593 -6.476 7.373 1.00 87.19 103 GLN A N 1
ATOM 766 C CA . GLN A 1 103 ? -12.836 -7.211 7.673 1.00 87.19 103 GLN A CA 1
ATOM 767 C C . GLN A 1 103 ? -13.952 -6.350 8.286 1.00 87.19 103 GLN A C 1
ATOM 769 O O . GLN A 1 103 ? -15.126 -6.695 8.181 1.00 87.19 103 GLN A O 1
ATOM 774 N N . ASN A 1 104 ? -13.602 -5.225 8.911 1.00 83.94 104 ASN A N 1
ATOM 775 C CA . ASN A 1 104 ? -14.558 -4.247 9.426 1.00 83.94 104 ASN A CA 1
ATOM 776 C C . ASN A 1 104 ? -15.004 -3.198 8.393 1.00 83.94 104 ASN A C 1
ATOM 778 O O . ASN A 1 104 ? -15.713 -2.263 8.756 1.00 83.94 104 ASN A O 1
ATOM 782 N N . GLY A 1 105 ? -14.587 -3.330 7.132 1.00 90.00 105 GLY A N 1
ATOM 783 C CA . GLY A 1 105 ? -14.879 -2.390 6.053 1.00 90.00 105 GLY A CA 1
ATOM 784 C C . GLY A 1 105 ? -13.961 -1.165 6.007 1.00 90.00 105 GLY A C 1
ATOM 785 O O . GLY A 1 105 ? -14.135 -0.329 5.122 1.00 90.00 105 GLY A O 1
ATOM 786 N N . GLU A 1 106 ? -12.990 -1.032 6.920 1.00 91.44 106 GLU A N 1
ATOM 787 C CA . GLU A 1 106 ? -11.995 0.040 6.836 1.00 91.44 106 GLU A CA 1
ATOM 788 C C . GLU A 1 106 ? -11.163 -0.093 5.557 1.00 91.44 106 GLU A C 1
ATOM 790 O O . GLU A 1 106 ? -10.686 -1.172 5.208 1.00 91.44 106 GLU A O 1
ATOM 795 N N . LYS A 1 107 ? -10.958 1.040 4.892 1.00 94.75 107 LYS A N 1
ATOM 796 C CA . LYS A 1 107 ? -10.218 1.164 3.639 1.00 94.75 107 LYS A CA 1
ATOM 797 C C . LYS A 1 107 ? -8.826 1.704 3.923 1.00 94.75 107 LYS A C 1
ATOM 799 O O . LYS A 1 107 ? -8.707 2.840 4.383 1.00 94.75 107 LYS A O 1
ATOM 804 N N . VAL A 1 108 ? -7.787 0.928 3.636 1.00 96.94 108 VAL A N 1
ATOM 805 C CA . VAL A 1 108 ? -6.394 1.323 3.883 1.00 96.94 108 VAL A CA 1
ATOM 806 C C . VAL A 1 108 ? -5.565 1.288 2.604 1.00 96.94 108 VAL A C 1
ATOM 808 O O . VAL A 1 108 ? -5.643 0.345 1.821 1.00 96.94 108 VAL A O 1
ATOM 811 N N . VAL A 1 109 ? -4.748 2.321 2.410 1.00 98.25 109 VAL A N 1
ATOM 812 C CA . VAL A 1 109 ? -3.797 2.461 1.305 1.00 98.25 109 VAL A CA 1
ATOM 813 C C . VAL A 1 109 ? -2.400 2.257 1.872 1.00 98.25 109 VAL A C 1
ATOM 815 O O . VAL A 1 109 ? -1.918 3.056 2.677 1.00 98.25 109 VAL A O 1
ATOM 818 N N . ILE A 1 110 ? -1.756 1.160 1.493 1.00 98.31 110 ILE A N 1
ATOM 819 C CA . ILE A 1 110 ? -0.514 0.693 2.103 1.00 98.31 110 ILE A CA 1
ATOM 820 C C . ILE A 1 110 ? 0.649 0.940 1.139 1.00 98.31 110 ILE A C 1
ATOM 822 O O . ILE A 1 110 ? 0.661 0.349 0.060 1.00 98.31 110 ILE A O 1
ATOM 826 N N . PRO A 1 111 ? 1.645 1.764 1.505 1.00 97.94 111 PRO A N 1
ATOM 827 C CA . PRO A 1 111 ? 2.830 1.957 0.693 1.00 97.94 111 PRO A CA 1
ATOM 828 C C . PRO A 1 111 ? 3.743 0.742 0.824 1.00 97.94 111 PRO A C 1
ATOM 830 O O . PRO A 1 111 ? 4.077 0.280 1.921 1.00 97.94 111 PRO A O 1
ATOM 833 N N . THR A 1 112 ? 4.162 0.233 -0.321 1.00 97.88 112 THR A N 1
ATOM 834 C CA . THR A 1 112 ? 4.963 -0.973 -0.451 1.00 97.88 112 THR A CA 1
ATOM 835 C C . THR A 1 112 ? 6.045 -0.814 -1.504 1.00 97.88 112 THR A C 1
ATOM 837 O O . THR A 1 112 ? 6.001 0.075 -2.352 1.00 97.88 112 THR A O 1
ATOM 840 N N . CYS A 1 113 ? 7.009 -1.720 -1.461 1.00 95.38 113 CYS A N 1
ATOM 841 C CA . CYS A 1 113 ? 7.843 -2.041 -2.604 1.00 95.38 113 CYS A CA 1
ATOM 842 C C . CYS A 1 113 ? 7.774 -3.546 -2.864 1.00 95.38 113 CYS A C 1
ATOM 844 O O . CYS A 1 113 ? 7.641 -4.355 -1.936 1.00 95.38 113 CYS A O 1
ATOM 846 N N . SER A 1 114 ? 7.855 -3.929 -4.133 1.00 93.25 114 SER A N 1
ATOM 847 C CA . SER A 1 114 ? 7.958 -5.325 -4.535 1.00 93.25 114 SER A CA 1
ATOM 848 C C . SER A 1 114 ? 9.420 -5.754 -4.580 1.00 93.25 114 SER A C 1
ATOM 850 O O . SER A 1 114 ? 10.321 -5.010 -4.965 1.00 93.25 114 SER A O 1
ATOM 852 N N . THR A 1 115 ? 9.668 -6.982 -4.142 1.00 90.69 115 THR A N 1
ATOM 853 C CA . THR A 1 115 ? 10.995 -7.585 -4.115 1.00 90.69 115 THR A CA 1
ATOM 854 C C . THR A 1 115 ? 10.924 -8.995 -4.656 1.00 90.69 115 THR A C 1
ATOM 856 O O . THR A 1 115 ? 9.990 -9.756 -4.385 1.00 90.69 115 THR A O 1
ATOM 859 N N . TRP A 1 116 ? 11.939 -9.353 -5.430 1.00 84.62 116 TRP A N 1
ATOM 860 C CA . TRP A 1 116 ? 12.095 -10.714 -5.899 1.00 84.62 116 TRP A CA 1
ATOM 861 C C . TRP A 1 116 ? 12.466 -11.606 -4.713 1.00 84.62 116 TRP A C 1
ATOM 863 O O . TRP A 1 116 ? 13.589 -11.533 -4.216 1.00 84.62 116 TRP A O 1
ATOM 873 N N . SER A 1 117 ? 11.539 -12.457 -4.265 1.00 77.81 117 SER A N 1
ATOM 874 C CA . SER A 1 117 ? 11.803 -13.373 -3.151 1.00 77.81 117 SER A CA 1
ATOM 875 C C . SER A 1 117 ? 12.350 -14.719 -3.602 1.00 77.81 117 SER A C 1
ATOM 877 O O . SER A 1 117 ? 13.332 -15.207 -3.050 1.00 77.81 117 SER A O 1
ATOM 879 N N . SER A 1 118 ? 11.772 -15.298 -4.652 1.00 85.38 118 SER A N 1
ATOM 880 C CA . SER A 1 118 ? 12.263 -16.521 -5.290 1.00 85.38 118 SER A CA 1
ATOM 881 C C . SER A 1 118 ? 11.796 -16.587 -6.744 1.00 85.38 118 SER A C 1
ATOM 883 O O . SER A 1 118 ? 11.036 -15.731 -7.186 1.00 85.38 118 SER A O 1
ATOM 885 N N . LYS A 1 119 ? 12.205 -17.607 -7.505 1.00 85.00 119 LYS A N 1
ATOM 886 C CA . LYS A 1 119 ? 11.647 -17.847 -8.851 1.00 85.00 119 LYS A CA 1
ATOM 887 C C . LYS A 1 119 ? 10.136 -18.128 -8.843 1.00 85.00 119 LYS A C 1
ATOM 889 O O . LYS A 1 119 ? 9.486 -18.015 -9.873 1.00 85.00 119 LYS A O 1
ATOM 894 N N . GLU A 1 120 ? 9.575 -18.491 -7.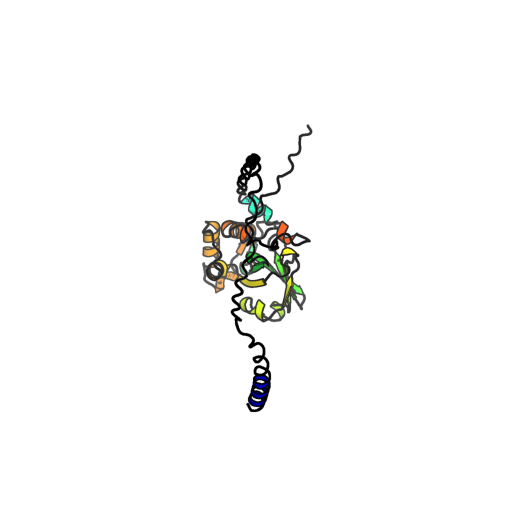692 1.00 93.00 120 GLU A N 1
ATOM 895 C CA . GLU A 1 120 ? 8.176 -18.905 -7.554 1.00 93.00 120 GLU A CA 1
ATOM 896 C C . GLU A 1 120 ? 7.270 -17.786 -7.038 1.00 93.00 120 GLU A C 1
ATOM 898 O O . GLU A 1 120 ? 6.059 -17.846 -7.236 1.00 93.00 120 GLU A O 1
ATOM 903 N N . SER A 1 121 ? 7.838 -16.768 -6.387 1.00 96.38 121 SER A N 1
ATOM 904 C CA . SER A 1 121 ? 7.076 -15.772 -5.638 1.00 96.38 121 SER A CA 1
ATOM 905 C C . SER A 1 121 ? 7.649 -14.363 -5.702 1.00 96.38 121 SER A C 1
ATOM 907 O O . SER A 1 121 ? 8.856 -14.165 -5.873 1.00 96.38 121 SER A O 1
ATOM 909 N N . THR A 1 122 ? 6.782 -13.379 -5.477 1.00 97.25 122 THR A N 1
ATOM 910 C CA . THR A 1 122 ? 7.152 -11.970 -5.305 1.00 97.25 122 THR A CA 1
ATOM 911 C C . THR A 1 122 ? 6.643 -11.460 -3.963 1.00 97.25 122 THR A C 1
ATOM 913 O O . THR A 1 122 ? 5.454 -11.565 -3.668 1.00 97.25 122 THR A O 1
ATOM 916 N N . ASP A 1 123 ? 7.535 -10.898 -3.149 1.00 97.56 123 ASP A N 1
ATOM 917 C CA . ASP A 1 123 ? 7.170 -10.322 -1.855 1.00 97.56 123 ASP A CA 1
ATOM 918 C C . ASP A 1 123 ? 6.871 -8.838 -2.009 1.00 97.56 123 ASP A C 1
ATOM 920 O O . ASP A 1 123 ? 7.672 -8.100 -2.582 1.00 97.56 123 ASP A O 1
ATOM 924 N N . PHE A 1 124 ? 5.783 -8.386 -1.400 1.00 97.75 124 PHE A N 1
ATOM 925 C CA . PHE A 1 124 ? 5.510 -6.974 -1.186 1.00 97.75 124 PHE A CA 1
ATOM 926 C C . PHE A 1 124 ? 5.786 -6.642 0.269 1.00 97.75 124 PHE A C 1
ATOM 928 O O . PHE A 1 124 ? 5.274 -7.268 1.208 1.00 97.75 124 PHE A O 1
ATOM 935 N N . ARG A 1 125 ? 6.650 -5.652 0.444 1.00 97.44 125 ARG A N 1
ATOM 936 C CA . ARG A 1 125 ? 7.169 -5.236 1.736 1.00 97.44 125 ARG A CA 1
ATOM 937 C C . ARG A 1 125 ? 6.603 -3.884 2.074 1.00 97.44 125 ARG A C 1
ATOM 939 O O . ARG A 1 125 ? 6.555 -3.010 1.216 1.00 97.44 125 ARG A O 1
ATOM 946 N N . TYR A 1 126 ? 6.195 -3.714 3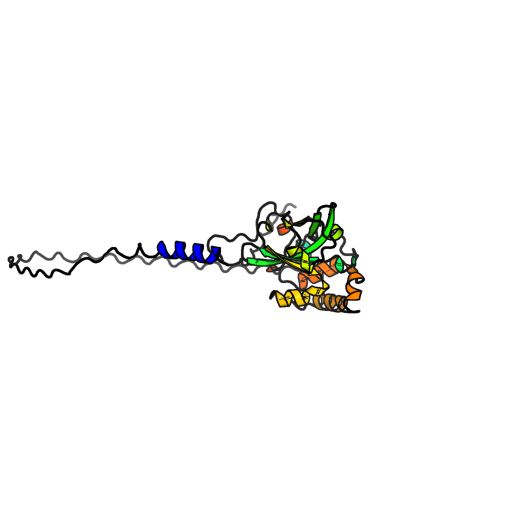.323 1.00 97.81 126 TYR A N 1
ATOM 947 C CA . TYR A 1 126 ? 5.839 -2.401 3.824 1.00 97.81 126 TYR A CA 1
ATOM 948 C C . TYR A 1 126 ? 7.048 -1.480 3.707 1.00 97.81 126 TYR A C 1
ATOM 950 O O . TYR A 1 126 ? 8.146 -1.820 4.151 1.00 97.81 126 TYR A O 1
ATOM 958 N N . LEU A 1 127 ? 6.843 -0.329 3.078 1.00 95.88 127 LEU A N 1
ATOM 959 C CA . LEU A 1 127 ? 7.939 0.483 2.570 1.00 95.88 127 LEU A CA 1
ATOM 960 C C . LEU A 1 127 ? 8.898 0.969 3.671 1.00 95.88 127 LEU A C 1
ATOM 962 O O . LEU A 1 127 ? 10.101 1.059 3.446 1.00 95.88 127 LEU A O 1
ATOM 966 N N . PHE A 1 128 ? 8.372 1.263 4.862 1.00 95.25 128 PHE A N 1
ATOM 967 C CA . PHE A 1 128 ? 9.111 1.996 5.892 1.00 95.25 128 PHE A CA 1
ATOM 968 C C . PHE A 1 128 ? 9.975 1.118 6.811 1.00 95.25 128 PHE A C 1
ATOM 970 O O . PHE A 1 128 ? 11.008 1.594 7.276 1.00 95.25 128 PHE A O 1
ATOM 977 N N . ASN A 1 129 ? 9.617 -0.158 7.009 1.00 92.88 129 ASN A N 1
ATOM 978 C CA . ASN A 1 129 ? 10.400 -1.118 7.812 1.00 92.88 129 ASN A CA 1
ATOM 979 C C . ASN A 1 129 ? 10.716 -2.437 7.083 1.00 92.88 129 ASN A C 1
ATOM 981 O O . ASN A 1 129 ? 11.190 -3.398 7.684 1.00 92.88 129 ASN A O 1
ATOM 985 N N . TYR A 1 130 ? 10.409 -2.516 5.785 1.00 93.50 130 TYR A N 1
ATOM 986 C CA . TYR A 1 130 ? 10.745 -3.636 4.899 1.00 93.50 130 TYR A CA 1
ATOM 987 C C . TYR A 1 130 ? 10.187 -5.010 5.287 1.00 93.50 130 TYR A C 1
ATOM 989 O O . TYR A 1 130 ? 10.579 -6.047 4.724 1.00 93.50 130 TYR A O 1
ATOM 997 N N . LYS A 1 131 ? 9.245 -5.044 6.230 1.00 95.50 131 LYS A N 1
ATOM 998 C CA . LYS A 1 131 ? 8.569 -6.272 6.617 1.00 95.50 131 LYS A CA 1
ATOM 999 C C . LYS A 1 131 ? 7.692 -6.751 5.469 1.00 95.50 131 LYS A C 1
ATOM 1001 O O . LYS A 1 131 ? 6.930 -5.977 4.894 1.00 95.50 131 LYS A O 1
ATOM 1006 N N . ILE A 1 132 ? 7.776 -8.040 5.151 1.00 97.00 132 ILE A N 1
ATOM 1007 C CA . ILE A 1 132 ? 6.880 -8.674 4.178 1.00 97.00 132 ILE A CA 1
ATOM 1008 C C . ILE A 1 132 ? 5.461 -8.607 4.738 1.00 97.00 132 ILE A C 1
ATOM 1010 O O . ILE A 1 132 ? 5.220 -9.086 5.847 1.00 97.00 132 ILE A O 1
ATOM 1014 N N . ILE A 1 133 ? 4.530 -8.038 3.976 1.00 97.81 133 ILE A N 1
ATOM 1015 C CA . ILE A 1 133 ? 3.116 -7.967 4.367 1.00 97.81 133 ILE A CA 1
ATOM 1016 C C . ILE A 1 133 ? 2.236 -8.888 3.528 1.00 97.81 133 ILE A C 1
ATOM 1018 O O . ILE A 1 133 ? 1.247 -9.414 4.038 1.00 97.81 133 ILE A O 1
ATOM 1022 N N . VAL A 1 134 ? 2.628 -9.143 2.280 1.00 97.81 134 VAL A N 1
ATOM 1023 C CA . VAL A 1 134 ? 1.964 -10.091 1.390 1.00 97.81 134 VAL A CA 1
ATOM 1024 C C . VAL A 1 134 ? 2.974 -10.674 0.406 1.00 97.81 134 VAL A C 1
ATOM 1026 O O . VAL A 1 134 ? 3.889 -9.983 -0.041 1.00 97.81 134 VAL A O 1
ATOM 1029 N N . THR A 1 135 ? 2.807 -11.947 0.073 1.00 97.62 135 THR A N 1
ATOM 1030 C CA . THR A 1 135 ? 3.580 -12.632 -0.967 1.00 97.62 135 THR A CA 1
ATOM 1031 C C . THR A 1 135 ? 2.625 -13.145 -2.038 1.00 97.62 135 THR A C 1
ATOM 1033 O O . THR A 1 135 ? 1.633 -13.797 -1.708 1.00 97.62 135 THR A O 1
ATOM 1036 N N . PHE A 1 136 ? 2.931 -12.855 -3.302 1.00 97.25 136 PHE A N 1
ATOM 1037 C CA . PHE A 1 136 ? 2.159 -13.259 -4.477 1.00 97.25 136 PHE A CA 1
ATOM 1038 C C . PHE A 1 136 ? 2.816 -14.430 -5.220 1.00 97.25 136 PHE A C 1
ATOM 1040 O O . PHE A 1 136 ? 4.047 -14.534 -5.264 1.00 97.25 136 PHE A O 1
ATOM 1047 N N . TYR A 1 137 ? 1.979 -15.282 -5.817 1.00 96.75 137 TYR A N 1
ATOM 1048 C CA . TYR A 1 137 ? 2.346 -16.477 -6.579 1.00 96.75 137 TYR A CA 1
ATOM 1049 C C . TYR A 1 137 ? 1.508 -16.580 -7.867 1.00 96.75 137 TYR A C 1
ATOM 1051 O O . TYR A 1 137 ? 0.284 -16.472 -7.782 1.00 96.75 137 TYR A O 1
ATOM 1059 N N . PRO A 1 138 ? 2.099 -16.879 -9.034 1.00 96.31 138 PRO A N 1
ATOM 1060 C CA . PRO A 1 138 ? 3.528 -17.096 -9.246 1.00 96.31 138 PRO A CA 1
ATOM 1061 C C . PRO A 1 138 ? 4.320 -15.773 -9.210 1.00 96.31 138 PRO A C 1
ATOM 1063 O O . PRO A 1 138 ? 3.741 -14.695 -9.084 1.00 96.31 138 PRO A O 1
ATOM 1066 N N . ASN A 1 139 ? 5.650 -15.846 -9.306 1.00 95.88 139 ASN A N 1
ATOM 1067 C CA . ASN A 1 139 ? 6.506 -14.660 -9.373 1.00 95.88 139 ASN A CA 1
ATOM 1068 C C . ASN A 1 139 ? 6.106 -13.783 -10.570 1.00 95.88 139 ASN A C 1
ATOM 1070 O O . ASN A 1 139 ? 6.093 -14.256 -11.709 1.00 95.88 139 ASN A O 1
ATOM 1074 N N . ILE A 1 140 ? 5.824 -12.506 -10.317 1.00 94.56 140 ILE A N 1
ATOM 1075 C CA . ILE A 1 140 ? 5.289 -11.602 -11.342 1.00 94.56 140 ILE A CA 1
ATOM 1076 C C . ILE A 1 140 ? 6.324 -11.232 -12.405 1.00 94.56 140 ILE A C 1
ATOM 1078 O O . ILE A 1 140 ? 5.968 -11.045 -13.560 1.00 94.56 140 ILE A O 1
ATOM 1082 N N . TYR A 1 141 ? 7.608 -11.173 -12.053 1.00 92.38 141 TYR A N 1
ATOM 1083 C CA . TYR A 1 141 ? 8.673 -10.818 -12.990 1.00 92.38 141 TYR A CA 1
ATOM 1084 C C . TYR A 1 141 ? 9.005 -11.979 -13.927 1.00 92.38 141 TYR A C 1
ATOM 1086 O O . TYR A 1 141 ? 9.081 -11.790 -15.138 1.00 92.38 141 TYR A O 1
ATOM 1094 N N . GLU A 1 142 ? 9.138 -13.188 -13.377 1.00 93.88 142 GLU A N 1
ATOM 1095 C CA . GLU A 1 142 ? 9.418 -14.408 -14.148 1.00 93.88 142 GLU A CA 1
ATOM 1096 C C . GLU A 1 142 ? 8.283 -14.740 -15.122 1.00 93.88 142 GLU A C 1
ATOM 1098 O O . GLU A 1 142 ? 8.518 -15.280 -16.200 1.00 93.88 142 GLU A O 1
ATOM 1103 N N . ASN A 1 143 ? 7.049 -14.384 -14.758 1.00 94.31 143 ASN A N 1
ATOM 1104 C CA . ASN A 1 143 ? 5.861 -14.641 -15.568 1.00 94.31 143 ASN A CA 1
ATOM 1105 C C . ASN A 1 143 ? 5.379 -13.407 -16.344 1.00 94.31 143 ASN A C 1
ATOM 1107 O O . ASN A 1 143 ? 4.322 -13.476 -16.965 1.00 94.31 143 ASN A O 1
ATOM 1111 N N . GLN A 1 144 ? 6.131 -12.297 -16.315 1.00 94.38 144 GLN A N 1
ATOM 1112 C CA . GLN A 1 144 ? 5.792 -11.037 -16.994 1.00 94.38 144 GLN A CA 1
ATOM 1113 C C . GLN A 1 144 ? 4.356 -10.554 -16.701 1.00 94.38 144 GLN A C 1
ATOM 1115 O O . GLN A 1 144 ? 3.652 -10.066 -17.581 1.00 94.38 144 GLN A O 1
ATOM 1120 N N . ILE A 1 145 ? 3.906 -10.720 -15.456 1.00 94.38 145 ILE A N 1
ATOM 1121 C CA . ILE A 1 145 ? 2.578 -10.305 -15.005 1.00 94.38 145 ILE A CA 1
ATOM 1122 C C . ILE A 1 145 ? 2.623 -8.807 -14.707 1.00 94.38 145 ILE A C 1
ATOM 1124 O O . ILE A 1 145 ? 3.356 -8.360 -13.821 1.00 94.38 145 ILE A O 1
ATOM 1128 N N . HIS A 1 146 ? 1.827 -8.036 -15.445 1.00 90.94 146 HIS A N 1
ATOM 1129 C CA . HIS A 1 146 ? 1.678 -6.599 -15.238 1.00 90.94 146 HIS A CA 1
ATOM 1130 C C . HIS A 1 146 ? 0.816 -6.301 -14.005 1.00 90.94 146 HIS A C 1
ATOM 1132 O O . HIS A 1 146 ? -0.029 -7.108 -13.619 1.00 90.94 146 HIS A O 1
ATOM 1138 N N . MET A 1 147 ? 1.024 -5.130 -13.391 1.00 88.88 147 MET A N 1
ATOM 1139 C CA . MET A 1 147 ? 0.396 -4.759 -12.114 1.00 88.88 147 MET A CA 1
ATOM 1140 C C . MET A 1 147 ? -1.137 -4.821 -12.157 1.00 88.88 147 MET A C 1
ATOM 1142 O O . MET A 1 147 ? -1.752 -5.364 -11.243 1.00 88.88 147 MET A O 1
ATOM 1146 N N . GLU A 1 148 ? -1.730 -4.351 -13.255 1.00 89.25 148 GLU A N 1
ATOM 1147 C CA . GLU A 1 148 ? -3.180 -4.331 -13.503 1.00 89.25 148 GLU A CA 1
ATOM 1148 C C . GLU A 1 148 ? -3.814 -5.730 -13.505 1.00 89.25 148 GLU A C 1
ATOM 1150 O O . GLU A 1 148 ? -4.957 -5.904 -13.097 1.00 89.25 148 GLU A O 1
ATOM 1155 N N . GLU A 1 149 ? -3.059 -6.748 -13.920 1.00 92.94 149 GLU A N 1
ATOM 1156 C CA . GLU A 1 149 ? -3.538 -8.128 -14.038 1.00 92.94 149 GLU A CA 1
ATOM 1157 C C . GLU A 1 149 ? -3.170 -8.980 -12.815 1.00 92.94 149 GLU A C 1
ATOM 1159 O O . GLU A 1 149 ? -3.493 -10.170 -12.759 1.00 92.94 149 GLU A O 1
ATOM 1164 N N . MET A 1 150 ? -2.455 -8.412 -11.834 1.00 94.19 150 MET A N 1
ATOM 1165 C CA . MET A 1 150 ? -1.890 -9.185 -10.730 1.00 94.19 150 MET A CA 1
ATOM 1166 C C . MET A 1 150 ? -2.962 -9.942 -9.957 1.00 94.19 150 MET A C 1
ATOM 1168 O O . MET A 1 150 ? -2.803 -11.138 -9.727 1.00 94.19 150 MET A O 1
ATOM 1172 N N . LEU A 1 151 ? -4.059 -9.286 -9.579 1.00 95.69 151 LEU A N 1
ATOM 1173 C CA . LEU A 1 151 ? -5.111 -9.926 -8.783 1.00 95.69 151 LEU A CA 1
ATOM 1174 C C . LEU A 1 151 ? -5.849 -11.035 -9.546 1.00 95.69 151 LEU A C 1
ATOM 1176 O O . LEU A 1 151 ? -6.366 -11.957 -8.923 1.00 95.69 151 LEU A O 1
ATOM 1180 N N . GLU A 1 152 ? -5.865 -10.974 -10.877 1.00 96.31 152 GLU A N 1
ATOM 1181 C CA . GLU A 1 152 ? -6.493 -11.987 -11.728 1.00 96.31 152 GLU A CA 1
ATOM 1182 C C . GLU A 1 152 ? -5.569 -13.183 -11.986 1.00 96.31 152 GLU A C 1
ATOM 1184 O O . GLU A 1 152 ? -6.024 -14.325 -12.072 1.00 96.31 152 GLU A O 1
ATOM 1189 N N . LYS A 1 153 ? -4.261 -12.929 -12.119 1.00 97.00 153 LYS A N 1
ATOM 1190 C CA . LYS A 1 153 ? -3.261 -13.928 -12.531 1.00 97.00 153 LYS A CA 1
ATOM 1191 C C . LYS A 1 153 ? -2.466 -14.534 -11.381 1.00 97.00 153 LYS A C 1
ATOM 1193 O O . LYS A 1 153 ? -1.665 -15.439 -11.613 1.00 97.00 153 LYS A O 1
ATOM 1198 N N . THR A 1 154 ? -2.660 -14.055 -10.156 1.00 97.12 154 THR A N 1
ATOM 1199 C CA . THR A 1 154 ? -1.908 -14.522 -8.990 1.00 97.12 154 THR A CA 1
ATOM 1200 C C . THR A 1 154 ? -2.815 -14.913 -7.829 1.00 97.12 154 THR A C 1
ATOM 1202 O O . THR A 1 154 ? -3.960 -14.492 -7.702 1.00 97.12 154 THR A O 1
ATOM 1205 N N . THR A 1 155 ? -2.264 -15.733 -6.945 1.00 97.12 155 THR A N 1
ATOM 1206 C CA . THR A 1 155 ? -2.768 -15.955 -5.591 1.00 97.12 155 THR A CA 1
ATOM 1207 C C . THR A 1 155 ? -1.830 -15.275 -4.606 1.00 97.12 155 THR A C 1
ATOM 1209 O O . THR A 1 155 ? -0.678 -14.988 -4.937 1.00 97.12 155 THR A O 1
ATOM 1212 N N . HIS A 1 156 ? -2.294 -15.012 -3.388 1.00 97.00 156 HIS A N 1
ATOM 1213 C CA . HIS A 1 156 ? -1.470 -14.351 -2.386 1.00 97.00 156 HIS A CA 1
ATOM 1214 C C . HIS A 1 156 ? -1.651 -14.939 -0.995 1.00 97.00 156 HIS A C 1
ATOM 1216 O O . HIS A 1 156 ? -2.663 -15.564 -0.675 1.00 97.00 156 HIS A O 1
ATOM 1222 N N . LYS A 1 157 ? -0.645 -14.706 -0.156 1.00 96.94 157 LYS A N 1
ATOM 1223 C CA . LYS A 1 157 ? -0.664 -15.029 1.265 1.00 96.94 157 LYS A CA 1
ATOM 1224 C C . LYS A 1 157 ? -0.265 -13.801 2.067 1.00 96.94 157 LYS A C 1
ATOM 1226 O O . LYS A 1 157 ? 0.784 -13.212 1.812 1.00 96.94 157 LYS A O 1
ATOM 1231 N N . TYR A 1 158 ? -1.074 -13.450 3.062 1.00 97.00 158 TYR A N 1
ATOM 1232 C CA . TYR A 1 158 ? -0.717 -12.416 4.025 1.00 97.00 158 TYR A CA 1
ATOM 1233 C C . TYR A 1 158 ? 0.358 -12.900 4.998 1.00 97.00 158 TYR A C 1
ATOM 1235 O O . TYR A 1 158 ? 0.330 -14.034 5.483 1.00 97.00 158 TYR A O 1
ATOM 1243 N N . SER A 1 159 ? 1.285 -11.999 5.304 1.00 95.81 159 SER A N 1
ATOM 1244 C CA . SER A 1 159 ? 2.432 -12.244 6.184 1.00 95.81 159 SER A CA 1
ATOM 1245 C C . SER A 1 159 ? 2.315 -11.514 7.528 1.00 95.81 159 SER A C 1
ATOM 1247 O O . SER A 1 159 ? 3.186 -11.661 8.385 1.00 95.81 159 SER A O 1
ATOM 1249 N N . ILE A 1 160 ? 1.235 -10.748 7.741 1.00 95.06 160 ILE A N 1
ATOM 1250 C CA . ILE A 1 160 ? 0.946 -10.039 8.996 1.00 95.06 160 ILE A CA 1
ATOM 1251 C C . ILE A 1 160 ? -0.493 -10.279 9.467 1.00 95.06 160 ILE A C 1
ATOM 1253 O O . ILE A 1 160 ? -1.419 -10.350 8.661 1.00 95.06 160 ILE A O 1
ATOM 1257 N N . ALA A 1 161 ? -0.684 -10.364 10.787 1.00 92.75 161 ALA A N 1
ATOM 1258 C CA . ALA A 1 161 ? -1.962 -10.743 11.400 1.00 92.75 161 ALA A CA 1
ATOM 1259 C C . ALA A 1 161 ? -3.105 -9.750 11.120 1.00 92.75 161 ALA A C 1
ATOM 1261 O O . ALA A 1 161 ? -4.267 -10.141 11.035 1.00 92.75 161 ALA A O 1
ATOM 1262 N N . ASN A 1 162 ? -2.782 -8.465 10.962 1.00 93.81 162 ASN A N 1
ATOM 1263 C CA . ASN A 1 162 ? -3.774 -7.415 10.729 1.00 93.81 162 ASN A CA 1
ATOM 1264 C C . ASN A 1 162 ? -4.358 -7.385 9.312 1.00 93.81 162 ASN A C 1
ATOM 1266 O O . ASN A 1 162 ? -5.402 -6.771 9.109 1.00 93.81 162 ASN A O 1
ATOM 1270 N N . LEU A 1 163 ? -3.715 -8.045 8.347 1.00 95.56 163 LEU A N 1
ATOM 1271 C CA . LEU A 1 163 ? -4.265 -8.200 6.998 1.00 95.56 163 LEU A CA 1
ATOM 1272 C C . LEU A 1 163 ? -4.991 -9.529 6.809 1.00 95.56 163 LEU A C 1
ATOM 1274 O O . LEU A 1 163 ? -5.540 -9.773 5.743 1.00 95.56 163 LEU A O 1
ATOM 1278 N N . ASP A 1 164 ? -5.016 -10.390 7.823 1.00 91.25 164 ASP A N 1
ATOM 1279 C CA . ASP A 1 164 ? -5.682 -11.679 7.717 1.00 91.25 164 ASP A CA 1
ATOM 1280 C C . ASP A 1 164 ? -7.182 -11.511 7.387 1.00 91.25 164 ASP A C 1
ATOM 1282 O O . ASP A 1 164 ? -7.933 -10.805 8.065 1.00 91.25 164 ASP A O 1
ATOM 1286 N N . GLY A 1 165 ? -7.609 -12.134 6.289 1.00 89.50 165 GLY A N 1
ATOM 1287 C CA . GLY A 1 165 ? -8.935 -11.993 5.684 1.00 89.50 165 GLY A CA 1
ATOM 1288 C C . GLY A 1 165 ? -9.330 -10.575 5.251 1.00 89.50 165 GLY A C 1
ATOM 1289 O O . GLY A 1 165 ? -10.519 -10.329 5.067 1.00 89.50 165 GLY A O 1
ATOM 1290 N N . ALA A 1 166 ? -8.380 -9.649 5.103 1.00 95.25 166 ALA A N 1
ATOM 1291 C CA . ALA A 1 166 ? -8.604 -8.452 4.300 1.00 95.25 166 ALA A CA 1
ATOM 1292 C C . ALA A 1 166 ? -8.796 -8.838 2.821 1.00 95.25 166 ALA A C 1
ATOM 1294 O O . ALA A 1 166 ? -8.457 -9.946 2.401 1.00 95.25 166 ALA A O 1
ATOM 1295 N N . ILE A 1 167 ? -9.350 -7.919 2.037 1.00 96.50 167 ILE A N 1
ATOM 1296 C CA . ILE A 1 167 ? -9.482 -8.047 0.585 1.00 96.50 167 ILE A CA 1
ATOM 1297 C C . ILE A 1 167 ? -8.536 -7.034 -0.046 1.00 96.50 167 ILE A C 1
ATOM 1299 O O . ILE A 1 167 ? -8.649 -5.844 0.238 1.00 96.50 167 ILE A O 1
ATOM 1303 N N . ILE A 1 168 ? -7.612 -7.495 -0.891 1.00 97.81 168 ILE A N 1
ATOM 1304 C CA . ILE A 1 168 ? -6.854 -6.600 -1.773 1.00 97.81 168 ILE A CA 1
ATOM 1305 C C . ILE A 1 168 ? -7.755 -6.261 -2.956 1.00 97.81 168 ILE A C 1
ATOM 1307 O O . ILE A 1 168 ? -8.119 -7.159 -3.712 1.00 97.81 168 ILE A O 1
ATOM 1311 N N . GLU A 1 169 ? -8.120 -4.990 -3.104 1.00 96.44 169 GLU A N 1
ATOM 1312 C CA . GLU A 1 169 ? -8.972 -4.539 -4.212 1.00 96.44 169 GLU A CA 1
ATOM 1313 C C . GLU A 1 169 ? -8.154 -4.044 -5.405 1.00 96.44 169 GLU A C 1
ATOM 1315 O O . GLU A 1 169 ? -8.578 -4.217 -6.544 1.00 96.44 169 GLU A O 1
ATOM 1320 N N . GLU A 1 170 ? -6.981 -3.447 -5.170 1.00 96.62 170 GLU A N 1
ATOM 1321 C CA . GLU A 1 170 ? -6.139 -2.926 -6.249 1.00 96.62 170 GLU A CA 1
ATOM 1322 C C . GLU A 1 170 ? -4.679 -2.777 -5.809 1.00 96.62 170 GLU A C 1
ATOM 1324 O O . GLU A 1 170 ? -4.385 -2.495 -4.642 1.00 96.62 170 GLU A O 1
ATOM 1329 N N . LEU A 1 171 ? -3.764 -2.946 -6.764 1.00 96.62 171 LEU A N 1
ATOM 1330 C CA . LEU A 1 171 ? -2.377 -2.513 -6.655 1.00 96.62 171 LEU A CA 1
ATOM 1331 C C . LEU A 1 171 ? -2.139 -1.453 -7.724 1.00 96.62 171 LEU A C 1
ATOM 1333 O O . LEU A 1 171 ? -2.592 -1.621 -8.853 1.00 96.62 171 LEU A O 1
ATOM 1337 N N . PHE A 1 172 ? -1.444 -0.378 -7.375 1.00 95.50 172 PHE A N 1
ATOM 1338 C CA . PHE A 1 172 ? -1.245 0.745 -8.288 1.00 95.50 172 PHE A CA 1
ATOM 1339 C C . PHE A 1 172 ? 0.066 1.477 -8.005 1.00 95.50 172 PHE A C 1
ATOM 1341 O O . PHE A 1 172 ? 0.641 1.377 -6.915 1.00 95.50 172 PHE A O 1
ATOM 1348 N N . LEU A 1 173 ? 0.560 2.206 -9.002 1.00 94.00 173 LEU A N 1
ATOM 1349 C CA . LEU A 1 173 ? 1.808 2.952 -8.902 1.00 94.00 173 LEU A CA 1
ATOM 1350 C C . LEU A 1 173 ? 1.564 4.347 -8.324 1.00 94.00 173 LEU A C 1
ATOM 1352 O O . LEU A 1 173 ? 0.458 4.882 -8.364 1.00 94.00 173 LEU A O 1
ATOM 1356 N N . LEU A 1 174 ? 2.628 4.983 -7.825 1.00 95.19 174 LEU A N 1
ATOM 1357 C CA . LEU A 1 174 ? 2.576 6.379 -7.375 1.00 95.19 174 LEU A CA 1
ATOM 1358 C C . LEU A 1 174 ? 2.041 7.348 -8.444 1.00 95.19 174 LEU A C 1
ATOM 1360 O O . LEU A 1 174 ? 1.419 8.346 -8.091 1.00 95.19 174 LEU A O 1
ATOM 1364 N N . TYR A 1 175 ? 2.251 7.045 -9.726 1.00 93.75 175 TYR A N 1
ATOM 1365 C CA . TYR A 1 175 ? 1.709 7.824 -10.840 1.00 93.75 175 TYR A CA 1
ATOM 1366 C C . TYR A 1 175 ? 0.174 7.903 -10.814 1.00 93.75 175 TYR A C 1
ATOM 1368 O O . TYR A 1 175 ? -0.399 8.983 -10.970 1.00 93.75 175 TYR A O 1
ATOM 1376 N N . ASP A 1 176 ? -0.481 6.774 -10.537 1.00 93.81 176 ASP A N 1
ATOM 1377 C CA . ASP A 1 176 ? -1.936 6.607 -10.642 1.00 93.81 176 ASP A CA 1
ATOM 1378 C C . ASP A 1 176 ? -2.678 7.083 -9.390 1.00 93.81 176 ASP A C 1
ATOM 1380 O O . ASP A 1 176 ? -3.907 7.047 -9.327 1.00 93.81 176 ASP A O 1
ATOM 1384 N N . PHE A 1 177 ? -1.946 7.546 -8.374 1.00 95.62 177 PHE A N 1
ATOM 1385 C CA . PHE A 1 177 ? -2.485 7.869 -7.058 1.00 95.62 177 PHE A CA 1
ATOM 1386 C C . PHE A 1 177 ? -3.704 8.817 -7.084 1.00 95.62 177 PHE A C 1
ATOM 1388 O O . PHE A 1 177 ? -4.681 8.531 -6.379 1.00 95.62 177 PHE A O 1
ATOM 1395 N N . PRO A 1 178 ? -3.740 9.899 -7.893 1.00 95.50 178 PRO A N 1
ATOM 1396 C CA . PRO A 1 178 ? -4.913 10.773 -7.967 1.00 95.50 178 PRO A CA 1
ATOM 1397 C C . PRO A 1 178 ? -6.140 10.083 -8.574 1.00 95.50 178 PRO A C 1
ATOM 1399 O O . PRO A 1 178 ? -7.258 10.234 -8.074 1.00 95.50 178 PRO A O 1
ATOM 1402 N N . GLU A 1 179 ? -5.942 9.325 -9.655 1.00 95.25 179 GLU A N 1
ATOM 1403 C CA . GLU A 1 179 ? -7.025 8.634 -10.361 1.00 95.25 179 GLU A CA 1
ATOM 1404 C C . GLU A 1 179 ? -7.588 7.499 -9.512 1.00 95.25 179 GLU A C 1
ATOM 1406 O O . GLU A 1 179 ? -8.807 7.393 -9.347 1.00 95.25 179 GLU A O 1
ATOM 1411 N N . PHE A 1 180 ? -6.698 6.729 -8.886 1.00 96.19 180 PHE A N 1
ATOM 1412 C CA . PHE A 1 180 ? -7.027 5.708 -7.906 1.00 96.19 180 PHE A CA 1
ATOM 1413 C C . PHE A 1 180 ? -7.869 6.286 -6.758 1.00 96.19 180 PHE A C 1
ATOM 1415 O O . PHE A 1 180 ? -8.945 5.769 -6.443 1.00 96.19 180 PHE A O 1
ATOM 1422 N N . SER A 1 181 ? -7.425 7.393 -6.156 1.00 95.50 181 SER A N 1
ATOM 1423 C CA . SER A 1 181 ? -8.112 7.977 -4.998 1.00 95.50 181 SER A CA 1
ATOM 1424 C C . SER A 1 181 ? -9.529 8.426 -5.356 1.00 95.50 181 SER A C 1
ATOM 1426 O O . SER A 1 181 ? -10.483 8.134 -4.633 1.00 95.50 181 SER A O 1
ATOM 1428 N N . LYS A 1 182 ? -9.696 9.041 -6.534 1.00 96.38 182 LYS A N 1
ATOM 1429 C CA . LYS A 1 182 ? -11.007 9.417 -7.076 1.00 96.38 182 LYS A CA 1
ATOM 1430 C C . LYS A 1 182 ? -11.893 8.199 -7.352 1.00 96.38 182 LYS A C 1
ATOM 1432 O O . LYS A 1 182 ? -13.071 8.227 -7.001 1.00 96.38 182 LYS A O 1
ATOM 1437 N N . LYS A 1 183 ? -11.346 7.147 -7.969 1.00 96.62 183 LYS A N 1
ATOM 1438 C CA . LYS A 1 183 ? -12.056 5.896 -8.294 1.00 96.62 183 LYS A CA 1
ATOM 1439 C C . LYS A 1 183 ? -12.643 5.235 -7.045 1.00 96.62 183 LYS A C 1
ATOM 1441 O O . LYS A 1 183 ? -13.779 4.771 -7.085 1.00 96.62 183 LYS A O 1
ATOM 1446 N N . HIS A 1 184 ? -11.902 5.241 -5.937 1.00 95.06 184 HIS A N 1
ATOM 1447 C CA . HIS A 1 184 ? -12.281 4.544 -4.698 1.00 95.06 184 HIS A CA 1
ATOM 1448 C C . HIS A 1 184 ? -12.944 5.417 -3.632 1.00 95.06 184 HIS A C 1
ATOM 1450 O O . HIS A 1 184 ? -13.329 4.913 -2.568 1.00 95.06 184 HIS A O 1
ATOM 1456 N N . GLY A 1 185 ? -13.106 6.712 -3.920 1.00 94.50 185 GLY A N 1
ATOM 1457 C CA . GLY A 1 185 ? -13.652 7.687 -2.979 1.00 94.50 185 GLY A CA 1
ATOM 1458 C C . GLY A 1 185 ? -12.756 7.888 -1.755 1.00 94.50 185 GLY A C 1
ATOM 1459 O O . GLY A 1 185 ? -13.270 8.096 -0.658 1.00 94.50 185 GLY A O 1
ATOM 1460 N N . ILE A 1 186 ? -11.437 7.775 -1.928 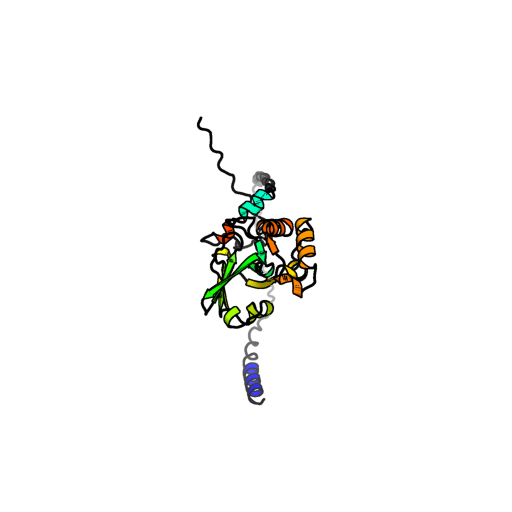1.00 95.06 186 ILE A N 1
ATOM 1461 C CA . ILE A 1 186 ? -10.458 8.111 -0.894 1.00 95.06 186 ILE A CA 1
ATOM 1462 C C . ILE A 1 186 ? -10.273 9.625 -0.910 1.00 95.06 186 ILE A C 1
ATOM 1464 O O . ILE A 1 186 ? -9.867 10.205 -1.917 1.00 95.06 186 ILE A O 1
ATOM 1468 N N . GLU A 1 187 ? -10.611 10.269 0.203 1.00 94.81 187 GLU A N 1
ATOM 1469 C CA . GLU A 1 187 ? -10.450 11.710 0.349 1.00 94.81 187 GLU A CA 1
ATOM 1470 C C . GLU A 1 187 ? -8.967 12.058 0.475 1.00 94.81 187 GLU A C 1
ATOM 1472 O O . GLU A 1 187 ? -8.276 11.566 1.369 1.00 94.81 187 GLU A O 1
ATOM 1477 N N . ILE A 1 188 ? -8.499 12.921 -0.425 1.00 95.25 188 ILE A N 1
ATOM 1478 C CA . ILE A 1 188 ? -7.125 13.408 -0.448 1.00 95.25 188 ILE A CA 1
ATOM 1479 C C . ILE A 1 188 ? -7.079 14.848 0.038 1.00 95.25 188 ILE A C 1
ATOM 1481 O O . ILE A 1 188 ? -7.852 15.698 -0.403 1.00 95.25 188 ILE A O 1
ATOM 1485 N N . ILE A 1 189 ? -6.130 15.123 0.925 1.00 94.44 189 ILE A N 1
ATOM 1486 C CA . ILE A 1 189 ? -5.765 16.475 1.330 1.00 94.44 189 ILE A CA 1
ATOM 1487 C C . ILE A 1 189 ? -4.760 17.009 0.301 1.00 94.44 189 ILE A C 1
ATOM 1489 O O . ILE A 1 189 ? -3.644 16.495 0.183 1.00 94.44 189 ILE A O 1
ATOM 1493 N N . GLU A 1 190 ? -5.137 18.059 -0.432 1.00 93.75 190 GLU A N 1
ATOM 1494 C CA . GLU A 1 190 ? -4.276 18.741 -1.414 1.00 93.75 190 GLU A CA 1
ATOM 1495 C C . GLU A 1 190 ? -3.202 19.609 -0.730 1.00 93.75 190 GLU A C 1
ATOM 1497 O O . GLU A 1 190 ? -3.164 20.831 -0.846 1.00 93.75 190 GLU A O 1
ATOM 1502 N N . SER A 1 191 ? -2.330 18.958 0.034 1.00 94.94 191 SER A N 1
ATOM 1503 C CA . SER A 1 191 ? -1.157 19.567 0.663 1.00 94.94 191 SER A CA 1
ATOM 1504 C C . SER A 1 191 ? -0.118 20.028 -0.364 1.00 94.94 191 SER A C 1
ATOM 1506 O O . SER A 1 191 ? -0.082 19.546 -1.499 1.00 94.94 191 SER A O 1
ATOM 1508 N N . GLU A 1 192 ? 0.793 20.913 0.047 1.00 96.06 192 GLU A N 1
ATOM 1509 C CA . GLU A 1 192 ? 1.908 21.318 -0.814 1.00 96.06 192 GLU A CA 1
ATOM 1510 C C . GLU A 1 192 ? 2.771 20.125 -1.246 1.00 96.06 192 GLU A C 1
ATOM 1512 O O . GLU A 1 192 ? 3.228 20.077 -2.386 1.00 96.06 192 GLU A O 1
ATOM 1517 N N . GLU A 1 193 ? 3.003 19.156 -0.358 1.00 96.75 193 GLU A N 1
ATOM 1518 C CA . GLU A 1 193 ? 3.785 17.952 -0.654 1.00 96.75 193 GLU A CA 1
ATOM 1519 C C . GLU A 1 193 ? 3.067 17.055 -1.665 1.00 96.75 193 GLU A C 1
ATOM 1521 O O . GLU A 1 193 ? 3.716 16.500 -2.552 1.00 96.75 193 GLU A O 1
ATOM 1526 N N . TYR A 1 194 ? 1.737 16.939 -1.562 1.00 96.75 194 TYR A N 1
ATOM 1527 C CA . TYR A 1 194 ? 0.917 16.230 -2.543 1.00 96.75 194 TYR A CA 1
ATOM 1528 C C . TYR A 1 194 ? 1.051 16.865 -3.925 1.00 96.75 194 TYR A C 1
ATOM 1530 O O . TYR A 1 194 ? 1.415 16.179 -4.880 1.00 96.75 194 TYR A O 1
ATOM 1538 N N . ILE A 1 195 ? 0.824 18.178 -4.021 1.00 97.06 195 ILE A N 1
ATOM 1539 C CA . ILE A 1 195 ? 0.881 18.913 -5.290 1.00 97.06 195 ILE A CA 1
ATOM 1540 C C . ILE A 1 195 ? 2.278 18.788 -5.908 1.00 97.06 195 ILE A C 1
ATOM 1542 O O . ILE A 1 195 ? 2.400 18.359 -7.052 1.00 97.06 195 ILE A O 1
ATOM 1546 N N . LYS A 1 196 ? 3.342 19.050 -5.131 1.00 97.50 196 LYS A N 1
ATOM 1547 C CA . LYS A 1 196 ? 4.737 18.936 -5.596 1.00 97.50 196 LYS A CA 1
ATOM 1548 C C . LYS A 1 196 ? 5.060 17.530 -6.106 1.00 97.50 196 LYS A C 1
ATOM 1550 O O . LYS A 1 196 ? 5.685 17.398 -7.156 1.00 97.50 196 LYS A O 1
ATOM 1555 N N . MET A 1 197 ? 4.641 16.485 -5.386 1.00 97.69 197 MET A N 1
ATOM 1556 C CA . MET A 1 197 ? 4.881 15.102 -5.803 1.00 97.69 197 MET A CA 1
ATOM 1557 C C . MET A 1 197 ? 4.136 14.778 -7.101 1.00 97.69 197 MET A C 1
ATOM 1559 O O . MET A 1 197 ? 4.739 14.253 -8.033 1.00 97.69 197 MET A O 1
ATOM 1563 N N . MET A 1 198 ? 2.844 15.103 -7.189 1.00 95.50 198 MET A N 1
ATOM 1564 C CA . MET A 1 198 ? 2.026 14.768 -8.358 1.00 95.50 198 MET A CA 1
ATOM 1565 C C . MET A 1 198 ? 2.425 15.566 -9.604 1.00 95.50 198 MET A C 1
ATOM 1567 O O . MET A 1 198 ? 2.456 14.998 -10.697 1.00 95.50 198 MET A O 1
ATOM 1571 N N . ASP A 1 199 ? 2.791 16.840 -9.458 1.00 95.81 199 ASP A N 1
ATOM 1572 C CA . ASP A 1 199 ? 3.328 17.647 -10.559 1.00 95.81 199 ASP A CA 1
ATOM 1573 C C . ASP A 1 199 ? 4.651 17.063 -11.065 1.00 95.81 199 ASP A C 1
ATOM 1575 O O . ASP A 1 199 ? 4.836 16.892 -12.272 1.00 95.81 199 ASP A O 1
ATOM 1579 N N . TYR A 1 200 ? 5.540 16.662 -10.149 1.00 96.38 200 TYR A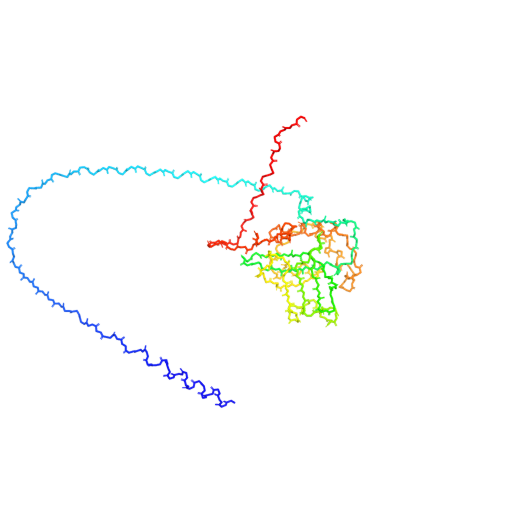 N 1
ATOM 1580 C CA . TYR A 1 200 ? 6.803 16.020 -10.507 1.00 96.38 200 TYR A CA 1
ATOM 1581 C C . TYR A 1 200 ? 6.600 14.676 -11.225 1.00 96.38 200 TYR A C 1
ATOM 1583 O O . TYR A 1 200 ? 7.332 14.386 -12.176 1.00 96.38 200 TYR A O 1
ATOM 1591 N N . MET A 1 201 ? 5.603 13.876 -10.823 1.00 95.25 201 MET A N 1
ATOM 1592 C CA . MET A 1 201 ? 5.264 12.614 -11.497 1.00 95.25 201 MET A CA 1
ATOM 1593 C C . MET A 1 201 ? 4.734 12.831 -12.921 1.00 95.25 201 MET A C 1
ATOM 1595 O O . MET A 1 201 ? 5.003 12.013 -13.798 1.00 95.25 201 MET A O 1
ATOM 1599 N N . LYS A 1 202 ? 3.993 13.919 -13.167 1.00 89.44 202 LYS A N 1
ATOM 1600 C CA . LYS A 1 202 ? 3.383 14.218 -14.477 1.00 89.44 202 LYS A CA 1
ATOM 1601 C C . LYS A 1 202 ? 4.323 14.931 -15.444 1.00 89.44 202 LYS A C 1
ATOM 1603 O O . LYS A 1 202 ? 4.151 14.828 -16.660 1.00 89.44 202 LYS A O 1
ATOM 1608 N N . GLU A 1 203 ? 5.302 15.667 -14.929 1.00 92.62 203 GLU A N 1
ATOM 1609 C CA . GLU A 1 203 ? 6.299 16.358 -15.741 1.00 92.62 203 GLU A CA 1
ATOM 1610 C C . GLU A 1 203 ? 7.038 15.365 -16.656 1.00 92.62 203 GLU A C 1
ATOM 1612 O O . GLU A 1 203 ? 7.662 14.425 -16.176 1.00 92.62 203 GLU A O 1
ATOM 1617 N N . GLY A 1 204 ? 7.029 15.597 -17.971 1.00 85.19 204 GLY A N 1
ATOM 1618 C CA . GLY A 1 204 ? 7.682 14.714 -18.949 1.00 85.19 204 GLY A CA 1
ATOM 1619 C C . GLY A 1 204 ? 6.799 13.578 -19.483 1.00 85.19 204 GLY A C 1
ATOM 1620 O O . GLY A 1 204 ? 7.230 12.856 -20.379 1.00 85.19 204 GLY A O 1
ATOM 1621 N N . GLY A 1 205 ? 5.556 13.458 -19.002 1.00 84.50 205 GLY A N 1
ATOM 1622 C CA . GLY A 1 205 ? 4.581 12.466 -19.463 1.00 84.50 205 GLY A CA 1
ATOM 1623 C C . GLY A 1 205 ? 4.810 11.055 -18.906 1.00 84.50 205 GLY A C 1
ATOM 1624 O O . GLY A 1 205 ? 5.798 10.789 -18.221 1.00 84.50 205 GLY A O 1
ATOM 1625 N N . GLU A 1 206 ? 3.885 10.145 -19.221 1.00 74.25 206 GLU A N 1
ATOM 1626 C CA . GLU A 1 206 ? 3.811 8.773 -18.681 1.00 74.25 206 GLU A CA 1
ATOM 1627 C C . GLU A 1 206 ? 5.120 7.980 -18.849 1.00 74.25 206 GLU A C 1
ATOM 1629 O O . GLU A 1 206 ? 5.605 7.351 -17.911 1.00 74.25 206 GLU A O 1
ATOM 1634 N N . GLY A 1 207 ? 5.773 8.100 -20.011 1.00 81.62 207 GLY A N 1
ATOM 1635 C CA . GLY A 1 207 ? 7.025 7.393 -20.304 1.00 81.62 207 GLY A CA 1
ATOM 1636 C C . GLY A 1 207 ? 8.219 7.801 -19.432 1.00 81.62 207 GLY A C 1
ATOM 1637 O O . GLY A 1 207 ? 9.202 7.067 -19.383 1.00 81.62 207 GLY A O 1
ATOM 1638 N N . SER A 1 208 ? 8.145 8.939 -18.734 1.00 88.12 208 SER A N 1
ATOM 1639 C CA . SER A 1 208 ? 9.226 9.437 -17.872 1.00 88.12 208 SER A CA 1
ATOM 1640 C C . SER A 1 208 ? 9.136 8.951 -16.423 1.00 88.12 208 SER A C 1
ATOM 1642 O O . SER A 1 208 ? 10.087 9.124 -15.660 1.00 88.12 208 SER A O 1
ATOM 1644 N N . PHE A 1 209 ? 8.018 8.327 -16.030 1.00 90.25 209 PHE A N 1
ATOM 1645 C CA . PHE A 1 209 ? 7.731 7.979 -14.637 1.00 90.25 209 PHE A CA 1
ATOM 1646 C C . PHE A 1 209 ? 8.848 7.150 -13.988 1.00 90.25 209 PHE A C 1
ATOM 1648 O O . PHE A 1 209 ? 9.322 7.482 -12.903 1.00 90.25 209 PHE A O 1
ATOM 1655 N N . ASN A 1 210 ? 9.340 6.109 -14.664 1.00 88.69 210 ASN A N 1
ATOM 1656 C CA . ASN A 1 210 ? 10.368 5.227 -14.099 1.00 88.69 210 ASN A CA 1
ATOM 1657 C C . ASN A 1 210 ? 11.748 5.896 -13.933 1.00 88.69 210 ASN A C 1
ATOM 1659 O O . ASN A 1 210 ? 12.563 5.434 -13.120 1.00 88.69 210 ASN A O 1
ATOM 1663 N N . ASP A 1 211 ? 11.993 7.001 -14.640 1.00 93.38 211 ASP A N 1
ATOM 1664 C CA . ASP A 1 211 ? 13.228 7.782 -14.540 1.00 93.38 211 ASP A CA 1
ATOM 1665 C C . ASP A 1 211 ? 13.199 8.772 -13.369 1.00 93.38 211 ASP A C 1
ATOM 1667 O O . ASP A 1 211 ? 14.258 9.183 -12.880 1.00 93.38 211 ASP A O 1
ATOM 1671 N N . LYS A 1 212 ? 12.003 9.120 -12.873 1.00 95.94 212 LYS A N 1
ATOM 1672 C CA . LYS A 1 212 ? 11.818 10.022 -11.732 1.00 95.94 212 LYS A CA 1
ATOM 1673 C C . LYS A 1 212 ? 12.459 9.442 -10.482 1.00 95.94 212 LYS A C 1
ATOM 1675 O O . LYS A 1 212 ? 12.343 8.249 -10.195 1.00 95.94 212 LYS A O 1
ATOM 1680 N N . LYS A 1 213 ? 13.134 10.304 -9.725 1.00 96.94 213 LYS A N 1
ATOM 1681 C CA . LYS A 1 213 ? 13.885 9.941 -8.524 1.00 96.94 213 LYS A CA 1
ATOM 1682 C C . LYS A 1 213 ? 13.258 10.612 -7.316 1.00 96.94 213 LYS A C 1
ATOM 1684 O O . LYS A 1 213 ? 13.165 11.832 -7.266 1.00 96.94 213 LYS A O 1
ATOM 1689 N N . VAL A 1 214 ? 12.839 9.806 -6.351 1.00 96.94 214 VAL A N 1
ATOM 1690 C CA . VAL A 1 214 ? 12.137 10.267 -5.152 1.00 96.94 214 VAL A CA 1
ATOM 1691 C C . VAL A 1 214 ? 12.938 9.838 -3.930 1.00 96.94 214 VAL A C 1
ATOM 1693 O O . VAL A 1 214 ? 13.420 8.705 -3.867 1.00 96.94 214 VAL A O 1
ATOM 1696 N N . ARG A 1 215 ? 13.130 10.753 -2.974 1.00 96.38 215 ARG A N 1
ATOM 1697 C CA . ARG A 1 215 ? 13.729 10.417 -1.677 1.00 96.38 215 ARG A CA 1
ATOM 1698 C C . ARG A 1 215 ? 12.691 9.762 -0.780 1.00 96.38 215 ARG A C 1
ATOM 1700 O O . ARG A 1 215 ? 11.528 10.162 -0.770 1.00 96.38 215 ARG A O 1
ATOM 1707 N N . MET A 1 216 ? 13.120 8.802 0.031 1.00 95.25 216 MET A N 1
ATOM 1708 C CA . MET A 1 216 ? 12.253 8.119 0.989 1.00 95.25 216 MET A CA 1
ATOM 1709 C C . MET A 1 216 ? 11.563 9.100 1.949 1.00 95.25 216 MET A C 1
ATOM 1711 O O . MET A 1 216 ? 10.371 8.956 2.205 1.00 95.25 216 MET A O 1
ATOM 1715 N N . GLY A 1 217 ? 12.271 10.129 2.426 1.00 94.50 217 GLY A N 1
ATOM 1716 C CA . GLY A 1 217 ? 11.698 11.171 3.283 1.00 94.50 217 GLY A CA 1
ATOM 1717 C C . GLY A 1 217 ? 10.631 12.023 2.588 1.00 94.50 217 GLY A C 1
ATOM 1718 O O . GLY A 1 217 ? 9.601 12.325 3.192 1.00 94.50 217 GLY A O 1
ATOM 1719 N N . ASP A 1 218 ? 10.828 12.363 1.311 1.00 96.00 218 ASP A N 1
ATOM 1720 C CA . ASP A 1 218 ? 9.841 13.121 0.527 1.00 96.00 218 ASP A CA 1
ATOM 1721 C C . ASP A 1 218 ? 8.581 12.281 0.283 1.00 96.00 218 ASP A C 1
ATOM 1723 O O . ASP A 1 218 ? 7.466 12.787 0.393 1.00 96.00 218 ASP A O 1
ATOM 1727 N N . PHE A 1 219 ? 8.744 10.980 0.019 1.00 97.31 219 PHE A N 1
ATOM 1728 C CA . PHE A 1 219 ? 7.618 10.058 -0.106 1.00 97.31 219 PHE A CA 1
ATOM 1729 C C . PHE A 1 219 ? 6.877 9.851 1.221 1.00 97.31 219 PHE A C 1
ATOM 1731 O O . PHE A 1 219 ? 5.649 9.871 1.243 1.00 97.31 219 PHE A O 1
ATOM 1738 N N . ALA A 1 220 ? 7.598 9.659 2.331 1.00 96.44 220 ALA A N 1
ATOM 1739 C CA . ALA A 1 220 ? 6.986 9.512 3.650 1.00 96.44 220 ALA A CA 1
ATOM 1740 C C . ALA A 1 220 ? 6.138 10.743 3.980 1.00 96.44 220 ALA A C 1
ATOM 1742 O O . ALA A 1 220 ? 4.977 10.600 4.356 1.00 96.44 220 ALA A O 1
ATOM 1743 N N . ASN A 1 221 ? 6.686 11.938 3.735 1.00 95.31 221 ASN A N 1
ATOM 1744 C CA . ASN A 1 221 ? 5.949 13.190 3.823 1.00 95.31 221 ASN A CA 1
ATOM 1745 C C . ASN A 1 221 ? 4.716 13.176 2.910 1.00 95.31 221 ASN A C 1
ATOM 1747 O O . ASN A 1 221 ? 3.597 13.290 3.396 1.00 95.31 221 ASN A O 1
ATOM 1751 N N . PHE A 1 222 ? 4.878 12.974 1.608 1.00 97.38 222 PHE A N 1
ATOM 1752 C CA . PHE A 1 222 ? 3.744 12.874 0.689 1.00 97.38 222 PHE A CA 1
ATOM 1753 C C . PHE A 1 222 ? 2.619 11.968 1.231 1.00 97.38 222 PHE A C 1
ATOM 1755 O O . PHE A 1 222 ? 1.463 12.386 1.311 1.00 97.38 222 PHE A O 1
ATOM 1762 N N . TYR A 1 223 ? 2.968 10.762 1.684 1.00 97.19 223 TYR A N 1
ATOM 1763 C CA . TYR A 1 223 ? 2.019 9.776 2.190 1.00 97.19 223 TYR A CA 1
ATOM 1764 C C . TYR A 1 223 ? 1.243 10.281 3.408 1.00 97.19 223 TYR A C 1
ATOM 1766 O O . TYR A 1 223 ? 0.016 10.172 3.445 1.00 97.19 223 TYR A O 1
ATOM 1774 N N . VAL A 1 224 ? 1.929 10.867 4.394 1.00 95.50 224 VAL A N 1
ATOM 1775 C CA . VAL A 1 224 ? 1.246 11.370 5.588 1.00 95.50 224 VAL A CA 1
ATOM 1776 C C . VAL A 1 224 ? 0.486 12.677 5.344 1.00 95.50 224 VAL A C 1
ATOM 1778 O O . VAL A 1 224 ? -0.443 12.968 6.083 1.00 95.50 224 VAL A O 1
ATOM 1781 N N . SER A 1 225 ? 0.816 13.502 4.342 1.00 94.50 225 SER A N 1
ATOM 1782 C CA . SER A 1 225 ? 0.102 14.790 4.166 1.00 94.50 225 SER A CA 1
ATOM 1783 C C . SER A 1 225 ? -1.135 14.670 3.313 1.00 94.50 225 SER A C 1
ATOM 1785 O O . SER A 1 225 ? -2.024 15.500 3.454 1.00 94.50 225 SER A O 1
ATOM 1787 N N . CYS A 1 226 ? -1.180 13.684 2.421 1.00 94.94 226 CYS A N 1
ATOM 1788 C CA . CYS A 1 226 ? -2.288 13.542 1.491 1.00 94.94 226 CYS A CA 1
ATOM 1789 C C . CYS A 1 226 ? -3.377 12.595 2.004 1.00 94.94 226 CYS A C 1
ATOM 1791 O O . CYS A 1 226 ? -4.548 12.814 1.704 1.00 94.94 226 CYS A O 1
ATOM 1793 N N . LEU A 1 227 ? -3.021 11.581 2.801 1.00 95.31 227 LEU A N 1
ATOM 1794 C CA . LEU A 1 227 ? -3.965 10.596 3.324 1.00 95.31 227 LEU A CA 1
ATOM 1795 C C . LEU A 1 227 ? -4.296 10.852 4.787 1.00 95.31 227 LEU A C 1
ATOM 1797 O O . LEU A 1 227 ? -3.408 11.004 5.632 1.00 95.31 227 LEU A O 1
ATOM 1801 N N . LYS A 1 228 ? -5.592 10.790 5.094 1.00 92.00 228 LYS A N 1
ATOM 1802 C CA . LYS A 1 228 ? -6.071 10.792 6.472 1.00 92.00 228 LYS A CA 1
ATOM 1803 C C . LYS A 1 228 ? -5.561 9.569 7.227 1.00 92.00 228 LYS A C 1
ATOM 1805 O O . LYS A 1 228 ? -5.393 8.490 6.656 1.00 92.00 228 LYS A O 1
ATOM 1810 N N . SER A 1 229 ? -5.340 9.730 8.528 1.00 88.56 229 SER A N 1
ATOM 1811 C CA . SER A 1 229 ? -4.768 8.692 9.391 1.00 88.56 229 SER A CA 1
ATOM 1812 C C . SER A 1 229 ? -5.514 7.352 9.337 1.00 88.56 229 SER A C 1
ATOM 1814 O O . SER A 1 229 ? -4.879 6.298 9.336 1.00 88.56 229 SER A O 1
ATOM 1816 N N . GLU A 1 230 ? -6.839 7.383 9.202 1.00 89.38 230 GLU A N 1
ATOM 1817 C CA . GLU A 1 230 ? -7.713 6.220 9.082 1.00 89.38 230 GLU A CA 1
ATOM 1818 C C . GLU A 1 230 ? -7.493 5.437 7.781 1.00 89.38 230 GLU A C 1
ATOM 1820 O O . GLU A 1 230 ? -7.683 4.224 7.762 1.00 89.38 230 GLU A O 1
ATOM 1825 N N . ASN A 1 231 ? -7.020 6.079 6.712 1.00 95.19 231 ASN A N 1
ATOM 1826 C CA . ASN A 1 231 ? -6.690 5.404 5.457 1.00 95.19 231 ASN A CA 1
ATOM 1827 C C . ASN A 1 231 ? -5.236 4.930 5.400 1.00 95.19 231 ASN A C 1
ATOM 1829 O O . ASN A 1 231 ? -4.835 4.305 4.418 1.00 95.19 231 ASN A O 1
ATOM 1833 N N . ARG A 1 232 ? -4.442 5.194 6.441 1.00 95.06 232 ARG A N 1
ATOM 1834 C CA . ARG A 1 232 ? -3.041 4.778 6.529 1.00 95.06 232 ARG A CA 1
ATOM 1835 C C . ARG A 1 232 ? -2.874 3.584 7.464 1.00 95.06 232 ARG A C 1
ATOM 1837 O O . ARG A 1 232 ? -3.737 3.269 8.289 1.00 95.06 232 ARG A O 1
ATOM 1844 N N . ILE A 1 233 ? -1.724 2.930 7.356 1.00 95.19 233 ILE A N 1
ATOM 1845 C CA . ILE A 1 233 ? -1.226 1.995 8.370 1.00 95.19 233 ILE A CA 1
ATOM 1846 C C . ILE A 1 233 ? 0.100 2.504 8.936 1.00 95.19 233 ILE A C 1
ATOM 1848 O O . ILE A 1 233 ? 0.705 3.423 8.390 1.00 95.19 233 ILE A O 1
ATOM 1852 N N . ASN A 1 234 ? 0.539 1.914 10.045 1.00 93.81 234 ASN A N 1
ATOM 1853 C CA . ASN A 1 234 ? 1.757 2.313 10.740 1.00 93.81 234 ASN A CA 1
ATOM 1854 C C . ASN A 1 234 ? 2.574 1.085 11.179 1.00 93.81 234 ASN A C 1
ATOM 1856 O O . ASN A 1 234 ? 2.162 -0.064 10.981 1.00 93.81 234 ASN A O 1
ATOM 1860 N N . ALA A 1 235 ? 3.727 1.309 11.807 1.00 93.75 235 ALA A N 1
ATOM 1861 C CA . ALA A 1 235 ? 4.611 0.226 12.229 1.00 93.75 235 ALA A CA 1
ATOM 1862 C C . ALA A 1 235 ? 3.952 -0.735 13.223 1.00 93.75 235 ALA A C 1
ATOM 1864 O O . ALA A 1 235 ? 4.168 -1.941 13.139 1.00 93.75 235 ALA A O 1
ATOM 1865 N N . ALA A 1 236 ? 3.123 -0.228 14.141 1.00 92.44 236 ALA A N 1
ATOM 1866 C CA . ALA A 1 236 ? 2.417 -1.059 15.112 1.00 92.44 236 ALA A CA 1
ATOM 1867 C C . ALA A 1 236 ? 1.423 -2.004 14.422 1.00 92.44 236 ALA A C 1
ATOM 1869 O O . ALA A 1 236 ? 1.373 -3.189 14.751 1.00 92.44 236 ALA A O 1
ATOM 1870 N N . PHE A 1 237 ? 0.694 -1.517 13.411 1.00 94.50 237 PHE A N 1
ATOM 1871 C CA . PHE A 1 237 ? -0.182 -2.349 12.584 1.00 94.50 237 PHE A CA 1
ATOM 1872 C C . PHE A 1 237 ? 0.600 -3.478 11.900 1.00 94.50 237 PHE A C 1
ATOM 1874 O O . PHE A 1 237 ? 0.174 -4.632 11.922 1.00 94.50 237 PHE A O 1
ATOM 1881 N N . VAL A 1 238 ? 1.755 -3.151 11.321 1.00 96.00 238 VAL A N 1
ATOM 1882 C CA . VAL A 1 238 ? 2.608 -4.091 10.579 1.00 96.00 238 VAL A CA 1
ATOM 1883 C C . VAL A 1 238 ? 3.299 -5.094 11.511 1.00 96.00 238 VAL A C 1
ATOM 1885 O O . VAL A 1 238 ? 3.475 -6.266 11.168 1.00 96.00 238 VAL A O 1
ATOM 1888 N N . ASN A 1 239 ? 3.675 -4.664 12.715 1.00 93.12 239 ASN A N 1
ATOM 1889 C CA . ASN A 1 239 ? 4.432 -5.464 13.675 1.00 93.12 239 ASN A CA 1
ATOM 1890 C C . ASN A 1 239 ? 3.575 -6.296 14.628 1.00 93.12 239 ASN A C 1
ATOM 1892 O O . ASN A 1 239 ? 4.115 -7.195 15.274 1.00 93.12 239 ASN A O 1
ATOM 1896 N N . ALA A 1 240 ? 2.263 -6.069 14.668 1.00 91.06 240 ALA A N 1
ATOM 1897 C CA . ALA A 1 240 ? 1.357 -6.842 15.500 1.00 91.06 240 ALA A CA 1
ATOM 1898 C C . ALA A 1 240 ? 1.424 -8.349 15.184 1.00 91.06 240 ALA A C 1
ATOM 1900 O O . ALA A 1 240 ? 1.375 -8.780 14.028 1.00 91.06 240 ALA A O 1
ATOM 1901 N N . THR A 1 241 ? 1.529 -9.155 16.239 1.00 88.38 241 THR A N 1
ATOM 1902 C CA . THR A 1 241 ? 1.521 -10.627 16.175 1.00 88.38 241 THR A CA 1
ATOM 1903 C C . THR A 1 241 ? 0.113 -11.207 16.277 1.00 88.38 241 THR A C 1
ATOM 1905 O O . THR A 1 241 ? -0.115 -12.356 15.912 1.00 88.38 241 THR A O 1
ATOM 1908 N N . VAL A 1 242 ? -0.833 -10.398 16.748 1.00 86.62 242 VAL A N 1
ATOM 1909 C CA . VAL A 1 242 ? -2.264 -10.685 16.804 1.00 86.62 242 VAL A CA 1
ATOM 1910 C C . VAL A 1 242 ? -3.012 -9.591 16.060 1.00 86.62 242 VAL A C 1
ATOM 1912 O O . VAL A 1 242 ? -2.490 -8.492 15.868 1.00 86.62 242 VAL A O 1
ATOM 1915 N N . ARG A 1 243 ? -4.242 -9.876 15.640 1.00 82.62 243 ARG A N 1
ATOM 1916 C CA . ARG A 1 243 ? -5.076 -8.866 15.000 1.00 82.62 243 ARG A CA 1
ATOM 1917 C C . ARG A 1 243 ? -5.513 -7.821 16.033 1.00 82.62 243 ARG A C 1
ATOM 1919 O O . ARG A 1 243 ? -6.104 -8.166 17.050 1.00 82.62 243 ARG A O 1
ATOM 1926 N N . THR A 1 244 ? -5.216 -6.557 15.768 1.00 82.31 244 THR A N 1
ATOM 1927 C CA . THR A 1 244 ? -5.512 -5.394 16.620 1.00 82.31 244 THR A CA 1
ATOM 1928 C C . THR A 1 244 ? -6.375 -4.347 15.921 1.00 82.31 244 THR A C 1
ATOM 1930 O O . THR A 1 244 ? -6.968 -3.505 16.588 1.00 82.31 244 THR A O 1
ATOM 1933 N N . ARG A 1 245 ? -6.477 -4.406 14.590 1.00 83.62 245 ARG A N 1
ATOM 1934 C CA . ARG A 1 245 ? -7.314 -3.537 13.757 1.00 83.62 245 ARG A CA 1
ATOM 1935 C C . ARG A 1 245 ? -8.084 -4.390 12.754 1.00 83.62 245 ARG A C 1
ATOM 1937 O O . ARG A 1 245 ? -7.638 -5.477 12.397 1.00 83.62 245 ARG A O 1
ATOM 1944 N N . GLY A 1 246 ? -9.256 -3.935 12.323 1.00 65.06 246 GLY A N 1
ATOM 1945 C CA . GLY A 1 246 ? -10.087 -4.722 11.414 1.00 65.06 246 GLY A CA 1
ATOM 1946 C C . GLY A 1 246 ? -11.015 -5.730 12.102 1.00 65.06 246 GLY A C 1
ATOM 1947 O O . GLY A 1 246 ? -11.696 -6.474 11.406 1.00 65.06 246 GLY A O 1
ATOM 1948 N N . ILE A 1 247 ? -11.061 -5.795 13.440 1.00 63.09 247 ILE A N 1
ATOM 1949 C CA . ILE A 1 247 ? -12.025 -6.643 14.163 1.00 63.09 247 ILE A CA 1
ATOM 1950 C C . ILE A 1 247 ? -13.354 -5.890 14.273 1.00 63.09 247 ILE A C 1
ATOM 1952 O O . ILE A 1 247 ? -13.393 -4.786 14.809 1.00 63.09 247 ILE A O 1
ATOM 1956 N N . LEU A 1 248 ? -14.447 -6.496 13.805 1.00 52.44 248 LEU A N 1
ATOM 1957 C CA . LEU A 1 248 ? -15.792 -6.069 14.188 1.00 52.44 248 LEU A CA 1
ATOM 1958 C C . LEU A 1 248 ? -16.092 -6.628 15.580 1.00 52.44 248 LEU A C 1
ATOM 1960 O O . LEU A 1 248 ? -16.168 -7.846 15.754 1.00 52.44 248 LEU A O 1
ATOM 1964 N N . ALA A 1 249 ? -16.280 -5.764 16.577 1.00 54.59 249 ALA A N 1
ATOM 1965 C CA . ALA A 1 249 ? -16.991 -6.191 17.777 1.00 54.59 249 ALA A CA 1
ATOM 1966 C C . ALA A 1 249 ? -18.447 -6.537 17.391 1.00 54.59 249 ALA A C 1
ATOM 1968 O O . ALA A 1 249 ? -18.998 -5.894 16.487 1.00 54.59 249 ALA A O 1
ATOM 1969 N N . PRO A 1 250 ? -19.106 -7.515 18.044 1.00 43.31 250 PRO A N 1
ATOM 1970 C CA . PRO A 1 250 ? -20.511 -7.806 17.776 1.00 43.31 250 PRO A CA 1
ATOM 1971 C C . PRO A 1 250 ? -21.365 -6.541 17.960 1.00 43.31 250 PRO A C 1
ATOM 1973 O O . PRO A 1 250 ? -21.481 -6.025 19.069 1.00 43.31 250 PRO A O 1
ATOM 1976 N N . GLY A 1 251 ? -21.943 -6.033 16.867 1.00 48.84 251 GLY A N 1
ATOM 1977 C CA . GLY A 1 251 ? -22.825 -4.861 16.875 1.00 48.84 251 GLY A CA 1
ATOM 1978 C C . GLY A 1 251 ? -22.169 -3.494 16.629 1.00 48.84 251 GLY A C 1
ATOM 1979 O O . GLY A 1 251 ? -22.866 -2.492 16.763 1.00 48.84 251 GLY A O 1
ATOM 1980 N N . GLN A 1 252 ? -20.884 -3.410 16.257 1.00 43.03 252 GLN A N 1
ATOM 1981 C CA . GLN A 1 252 ? -20.249 -2.133 15.889 1.00 43.03 252 GLN A CA 1
ATOM 1982 C C . GLN A 1 252 ? -20.190 -1.894 14.371 1.00 43.03 252 GLN A C 1
ATOM 1984 O O . GLN A 1 252 ? -19.876 -2.794 13.595 1.00 43.03 252 GLN A O 1
ATOM 1989 N N . THR A 1 253 ? -20.466 -0.653 13.961 1.00 45.75 253 THR A N 1
ATOM 1990 C CA . THR A 1 253 ? -20.109 -0.076 12.649 1.00 45.75 253 THR A CA 1
ATOM 1991 C C . THR A 1 253 ? -18.637 0.388 12.655 1.00 45.75 253 THR A C 1
ATOM 1993 O O . THR A 1 253 ? -18.061 0.458 13.743 1.00 45.75 253 THR A O 1
ATOM 1996 N N . PRO A 1 254 ? -18.003 0.683 11.495 1.00 45.38 254 PRO A N 1
ATOM 1997 C CA . PRO A 1 254 ? -16.555 0.914 11.380 1.00 45.38 254 PRO A CA 1
ATOM 1998 C C . PRO A 1 254 ? -16.011 1.872 12.450 1.00 45.38 254 PRO A C 1
ATOM 2000 O O . PRO A 1 254 ? -16.607 2.917 12.709 1.00 45.38 254 PRO A O 1
ATOM 2003 N N . TYR A 1 255 ? -14.910 1.475 13.095 1.00 48.78 255 TYR A N 1
ATOM 2004 C CA . TYR A 1 255 ? -14.329 2.155 14.255 1.00 48.78 255 TYR A CA 1
ATOM 2005 C C . TYR A 1 255 ? -14.039 3.644 14.000 1.00 48.78 255 TYR A C 1
ATOM 2007 O O . TYR A 1 255 ? -13.439 4.012 12.995 1.00 48.78 255 TYR A O 1
ATOM 2015 N N . THR A 1 256 ? -14.362 4.479 14.990 1.00 43.19 256 THR A N 1
ATOM 2016 C CA . THR A 1 256 ? -13.662 5.740 15.270 1.00 43.19 256 THR A CA 1
ATOM 2017 C C . THR A 1 256 ? -12.349 5.431 15.995 1.00 43.19 256 THR A C 1
ATOM 2019 O O . THR A 1 256 ? -12.333 4.610 16.914 1.00 43.19 256 THR A O 1
ATOM 2022 N N . THR A 1 257 ? -11.262 6.078 15.575 1.00 39.72 257 THR A N 1
ATOM 2023 C CA . THR A 1 257 ? -9.879 5.918 16.054 1.00 39.72 257 THR A CA 1
ATOM 2024 C C . THR A 1 257 ? -9.770 5.791 17.587 1.00 39.72 257 THR A C 1
ATOM 2026 O O . THR A 1 257 ? -10.345 6.617 18.298 1.00 39.72 257 THR A O 1
ATOM 2029 N N . PRO A 1 258 ? -9.032 4.801 18.134 1.00 38.44 258 PRO A N 1
ATOM 2030 C CA . PRO A 1 258 ? -8.791 4.712 19.573 1.00 38.44 258 PRO A CA 1
ATOM 2031 C C . PRO A 1 258 ? -7.929 5.884 20.058 1.00 38.44 258 PRO A C 1
ATOM 2033 O O . PRO A 1 258 ? -6.940 6.232 19.412 1.00 38.44 258 PRO A O 1
ATOM 2036 N N . ALA A 1 259 ? -8.270 6.453 21.216 1.00 37.62 259 ALA A N 1
ATOM 2037 C CA . ALA A 1 259 ? -7.430 7.446 21.880 1.00 37.62 259 ALA A CA 1
ATOM 2038 C C . ALA A 1 259 ? -6.033 6.855 22.181 1.00 37.62 259 ALA A C 1
ATOM 2040 O O . ALA A 1 259 ? -5.937 5.678 22.555 1.00 37.62 259 ALA A O 1
ATOM 2041 N N . PRO A 1 260 ? -4.947 7.633 22.023 1.00 38.72 260 PRO A N 1
ATOM 2042 C CA . PRO A 1 260 ? -3.604 7.156 22.314 1.00 38.72 260 PRO A CA 1
ATOM 2043 C C . PRO A 1 260 ? -3.490 6.736 23.779 1.00 38.72 260 PRO A C 1
ATOM 2045 O O . PRO A 1 260 ? -4.030 7.373 24.683 1.00 38.72 260 PRO A O 1
ATOM 2048 N N . THR A 1 261 ? -2.778 5.635 24.011 1.00 46.09 261 THR A N 1
ATOM 2049 C CA . THR A 1 261 ? -2.476 5.158 25.361 1.00 46.09 261 THR A CA 1
ATOM 2050 C C . THR A 1 261 ? -1.627 6.212 26.077 1.00 46.09 261 THR A C 1
ATOM 2052 O O . THR A 1 261 ? -0.604 6.614 25.519 1.00 46.09 261 THR A O 1
ATOM 2055 N N . PRO A 1 262 ? -2.007 6.676 27.282 1.00 39.44 262 PRO A N 1
ATOM 2056 C CA . PRO A 1 262 ? -1.223 7.672 27.995 1.00 39.44 262 PRO A CA 1
ATOM 2057 C C . PRO A 1 262 ? 0.174 7.121 28.291 1.00 39.44 262 PRO A C 1
ATOM 2059 O O . PRO A 1 262 ? 0.323 6.040 28.867 1.00 39.44 262 PRO A O 1
ATOM 2062 N N . THR A 1 263 ? 1.199 7.871 27.888 1.00 40.91 263 THR A N 1
ATOM 2063 C CA . THR A 1 263 ? 2.591 7.607 28.254 1.00 40.91 263 THR A CA 1
ATOM 2064 C C . THR A 1 263 ? 2.695 7.591 29.781 1.00 40.91 263 THR A C 1
ATOM 2066 O O . THR A 1 263 ? 2.254 8.553 30.415 1.00 40.91 263 THR A O 1
ATOM 2069 N N . PRO A 1 264 ? 3.252 6.540 30.411 1.00 40.59 264 PRO A N 1
ATOM 2070 C CA . PRO A 1 264 ? 3.427 6.529 31.854 1.00 40.59 264 PRO A CA 1
ATOM 2071 C C . PRO A 1 264 ? 4.363 7.672 32.252 1.00 40.59 264 PRO A C 1
ATOM 2073 O O . PRO A 1 264 ? 5.541 7.685 31.896 1.00 40.59 264 PRO A O 1
ATOM 2076 N N . THR A 1 265 ? 3.828 8.639 32.995 1.00 49.88 265 THR A N 1
ATOM 2077 C CA . THR A 1 265 ? 4.615 9.676 33.656 1.00 49.88 265 THR A CA 1
ATOM 2078 C C . THR A 1 265 ? 5.602 8.985 34.589 1.00 49.88 265 THR A C 1
ATOM 2080 O O . THR A 1 265 ? 5.204 8.414 35.606 1.00 49.88 265 THR A O 1
ATOM 2083 N N . ILE A 1 266 ? 6.892 9.015 34.250 1.00 45.00 266 ILE A N 1
ATOM 2084 C CA . ILE A 1 266 ? 7.949 8.635 35.185 1.00 45.00 266 ILE A CA 1
ATOM 2085 C C . ILE A 1 266 ? 7.906 9.668 36.311 1.00 45.00 266 ILE A C 1
ATOM 2087 O O . ILE A 1 266 ? 8.349 10.805 36.157 1.00 45.00 266 ILE A O 1
ATOM 2091 N N . ALA A 1 267 ? 7.305 9.279 37.436 1.00 47.62 267 ALA A N 1
ATOM 2092 C CA . ALA A 1 267 ? 7.447 10.003 38.685 1.00 47.62 267 ALA A CA 1
ATOM 2093 C C . ALA A 1 267 ? 8.941 10.036 39.032 1.00 47.62 267 ALA A C 1
ATOM 2095 O O . ALA A 1 267 ? 9.618 9.009 38.984 1.00 47.62 267 ALA A O 1
ATOM 2096 N N . GLY A 1 268 ? 9.441 11.244 39.284 1.00 47.62 268 GLY A N 1
ATOM 2097 C CA . GLY A 1 268 ? 10.859 11.566 39.259 1.00 47.62 268 GLY A CA 1
ATOM 2098 C C . GLY A 1 268 ? 11.767 10.689 40.120 1.00 47.62 268 GLY A C 1
ATOM 2099 O O . GLY A 1 268 ? 11.374 10.074 41.111 1.00 47.62 268 GLY A O 1
ATOM 2100 N N . SER A 1 269 ? 13.039 10.691 39.744 1.00 43.44 269 SER A N 1
ATOM 2101 C CA . SER A 1 269 ? 14.153 10.297 40.600 1.00 43.44 269 SER A CA 1
ATOM 2102 C C . SER A 1 269 ? 15.373 11.131 40.199 1.00 43.44 269 SER A C 1
ATOM 2104 O O . SER A 1 269 ? 16.008 10.811 39.202 1.00 43.44 269 SER A O 1
ATOM 2106 N N . PHE A 1 270 ? 15.634 12.161 41.016 1.00 44.03 270 PHE A N 1
ATOM 2107 C CA . PHE A 1 270 ? 16.825 13.026 41.127 1.00 44.03 270 PHE A CA 1
ATOM 2108 C C . PHE A 1 270 ? 17.225 13.922 39.948 1.00 44.03 270 PHE A C 1
ATOM 2110 O O . PHE A 1 270 ? 17.596 13.414 38.872 1.00 44.03 270 PHE A O 1
#

Foldseek 3Di:
DPVVVVVVVVVVVVPPPPPDDDDDDDDDDDDDDDDDDDDDDDDDDDDDDDDDDDDDDDDDDDDDDDDFDDDDLVRLLVQQQQPDDLQDKAFQQQWKWWWKQFLLRQIAIFTWGWDCPDQFWIFTARPRNRHGFKIKGGHCVNVVPDQQCRVVPIDMDGPAQQCVPIDGPGMDTPQCVVVVCVVVVFAWDPDPLLVVSNVQCPPPHDVCRRVDMDGNNSVSSNVPRTHDPSRYDGPCSRPDPHHDARDDDVPDHHDDDDRDDDDPPPPDDD

Organism: NCBI:txid1076179

pLDDT: mean 79.88, std 19.88, range [37.62, 98.31]